Protein AF-0000000086877031 (afdb_homodimer)

Secondary structure (DSSP, 8-state):
-------------------------TTS-EEEEEEEHHHHHHHHHHHHHHHHT---GGGHHHHT-HHHHHHHHHHHHHSTTHHHHHHHHTS--HHHHHHHHHHHHHHHHH-SSPPP--HHHHHHHHHHHHTTSPP-/-------------------------TTS-EEEEEEEHHHHHHHHHHHHHHHHT---GGGHHHHT-HHHHHHHHHHHHHSTTHHHHHHHHTS--HHHHHHHHHHHHHHHHH-SSPPP--HHHHHHHHHHHHTTSPP-

pLDDT: mean 82.63, std 26.54, range [24.45, 98.81]

Radius of gyration: 30.08 Å; Cα contacts (8 Å, |Δi|>4): 286; chains: 2; bounding box: 63×54×154 Å

Organism: NCBI:txid248903

Solvent-accessible surface area (backbone atoms only — not comparable to full-atom values): 15876 Å² total; per-residue (Å²): 137,86,79,76,75,73,76,78,77,77,76,73,73,75,75,73,74,70,77,72,72,76,69,83,63,70,63,73,43,63,42,70,40,76,35,34,48,63,34,45,51,42,49,52,52,50,55,48,35,40,38,67,64,50,76,56,55,76,36,48,69,52,24,39,25,67,46,44,52,49,48,50,50,50,46,41,67,64,37,94,55,26,69,59,52,50,58,62,31,67,38,66,48,70,67,53,50,51,52,44,53,52,40,51,52,50,42,55,67,65,40,88,72,73,68,91,67,52,71,66,55,51,49,51,50,49,46,40,31,41,56,76,30,49,76,129,132,86,72,76,73,72,78,66,77,71,76,74,74,75,74,70,75,68,74,72,73,76,72,83,62,72,64,73,43,64,44,72,42,76,34,32,49,63,34,44,50,42,48,52,50,50,54,46,35,40,38,67,63,50,77,57,55,77,36,48,69,52,23,40,26,66,46,43,50,50,48,50,51,51,46,41,67,65,36,95,56,27,68,58,53,50,58,62,31,66,41,66,46,68,66,51,48,53,52,44,53,52,40,49,52,50,43,54,68,67,40,88,71,72,68,92,68,53,71,68,54,51,49,51,50,50,46,42,32,40,56,75,29,49,77,131

Sequence (272 aa):
MNKYDDPSSREHEAYENTDQSNAESGEHAVKPVYLTQGEINALQKAIMFLKFECEETDSLLYAGSPLLNSVLKKVRDADAFAEYAKDFHSRPNEHAEAFMRAKLERSYAEELAPRERTEELKAEILSSCMYPFPVKMNKYDDPSSREHEAYENTDQSNAESGEHAVKPVYLTQGEINALQKAIMFLKFECEETDSLLYAGSPLLNSVLKKVRDADAFAEYAKDFHSRPNEHAEAFMRAKLERSYAEELAPRERTEELKAEILSSCMYPFPVK

Foldseek 3Di:
DDPPPVPPPPPPPPPPPPPPPPPVDDVPDDDDDDDDLVRLVVLLVVLVCLQQPDLDLVSLCSLLDPVNLVVNLVSLVVHPPSVVVLVVQAEADPNSLVRNVVSVVVVQVPDPDRDDDDPVRVVSSSQSNSPPHGDD/DPCPVPCPVPPPPCPPPPPPPPPVDDVPDDDDDDDDLVRLVVLLVVLVCLQQPDLDLVSLCSLLDPVNLVVNLVSLVVHPPSVVVLVVQAAADPNSLVRNVVSVVVVQVPDPDRDDDDPVRVVSSSQSNSPPHGDD

Nearest PDB structures (foldseek):
  8jwd-assembly1_A  TM=2.910E-01  e=3.507E+00  Escherichia coli O157:H7
  8amz-assembly1_N  TM=2.468E-01  e=3.507E+00  Spinacia oleracea
  5vhy-assembly1_F  TM=1.912E-01  e=8.734E+00  Rattus norvegicus
  8jwd-assembly1_A  TM=2.912E-01  e=3.264E+00  Escherichia coli O157:H7
  8amz-assembly1_N  TM=2.468E-01  e=2.935E+00  Spinacia oleracea

Structure (mmCIF, N/CA/C/O backbone):
data_AF-0000000086877031-model_v1
#
loop_
_entity.id
_entity.type
_entity.pdbx_description
1 polymer 'Uncharacterized protein'
#
loop_
_atom_site.group_PDB
_atom_site.id
_atom_site.type_symbol
_atom_site.label_atom_id
_atom_site.label_alt_id
_atom_site.label_comp_id
_atom_site.label_asym_id
_atom_site.label_entity_id
_atom_site.label_seq_id
_atom_site.pdbx_PDB_ins_code
_atom_site.Cartn_x
_atom_site.Cartn_y
_atom_site.Cartn_z
_atom_site.occupancy
_atom_site.B_iso_or_equiv
_atom_site.auth_seq_id
_atom_site.auth_comp_id
_atom_site.auth_asym_id
_atom_site.auth_atom_id
_atom_site.pdbx_PDB_model_num
ATOM 1 N N . MET A 1 1 ? 30.938 2.244 82.062 1 27.34 1 MET A N 1
ATOM 2 C CA . MET A 1 1 ? 29.984 1.926 81 1 27.34 1 MET A CA 1
ATOM 3 C C . MET A 1 1 ? 30.453 2.488 79.625 1 27.34 1 MET A C 1
ATOM 5 O O . MET A 1 1 ? 30.938 3.621 79.562 1 27.34 1 MET A O 1
ATOM 9 N N . ASN A 1 2 ? 30.812 1.559 78.688 1 25.25 2 ASN A N 1
ATOM 10 C CA . ASN A 1 2 ? 31.594 1.499 77.438 1 25.25 2 ASN A CA 1
ATOM 11 C C . ASN A 1 2 ? 30.984 2.383 76.312 1 25.25 2 ASN A C 1
ATOM 13 O O . ASN A 1 2 ? 29.828 2.188 75.938 1 25.25 2 ASN A O 1
ATOM 17 N N . LYS A 1 3 ? 31.484 3.623 76.25 1 24.78 3 LYS A N 1
ATOM 18 C CA . LYS A 1 3 ? 31.266 4.754 75.375 1 24.78 3 LYS A CA 1
ATOM 19 C C . LYS A 1 3 ? 31.578 4.371 73.875 1 24.78 3 LYS A C 1
ATOM 21 O O . LYS A 1 3 ? 32.719 4.43 73.5 1 24.78 3 LYS A O 1
ATOM 26 N N . TYR A 1 4 ? 31.078 3.131 73.438 1 29.36 4 TYR A N 1
ATOM 27 C CA . TYR A 1 4 ? 31.406 2.662 72.125 1 29.36 4 TYR A CA 1
ATOM 28 C C . TYR A 1 4 ? 31 3.689 71.062 1 29.36 4 TYR A C 1
ATOM 30 O O . TYR A 1 4 ? 29.828 4.09 71 1 29.36 4 TYR A O 1
ATOM 38 N N . ASP A 1 5 ? 31.891 4.641 70.812 1 26.91 5 ASP A N 1
ATOM 39 C CA . ASP A 1 5 ? 31.938 5.719 69.812 1 26.91 5 ASP A CA 1
ATOM 40 C C . ASP A 1 5 ? 31.688 5.191 68.375 1 26.91 5 ASP A C 1
ATOM 42 O O . ASP A 1 5 ? 32.562 4.547 67.812 1 26.91 5 ASP A O 1
ATOM 46 N N . ASP A 1 6 ? 30.594 4.465 68.125 1 29.83 6 ASP A N 1
ATOM 47 C CA . ASP A 1 6 ? 30.391 3.814 66.812 1 29.83 6 ASP A CA 1
ATOM 48 C C . ASP A 1 6 ? 30.344 4.84 65.688 1 29.83 6 ASP A C 1
ATOM 50 O O . ASP A 1 6 ? 29.406 5.648 65.625 1 29.83 6 ASP A O 1
ATOM 54 N N . PRO A 1 7 ? 31.5 5.605 65.5 1 30.58 7 PRO A N 1
ATOM 55 C CA . PRO A 1 7 ? 31.422 6.617 64.438 1 30.58 7 PRO A CA 1
ATOM 56 C C . PRO A 1 7 ? 30.922 6.051 63.125 1 30.58 7 PRO A C 1
ATOM 58 O O . PRO A 1 7 ? 31.266 4.922 62.75 1 30.58 7 PRO A O 1
ATOM 61 N N . SER A 1 8 ? 29.609 6.277 62.781 1 28.48 8 SER A N 1
ATOM 62 C CA . SER A 1 8 ? 28.797 6.062 61.594 1 28.48 8 SER A CA 1
ATOM 63 C C . SER A 1 8 ? 29.469 6.641 60.375 1 28.48 8 SER A C 1
ATOM 65 O O . SER A 1 8 ? 29.547 7.859 60.188 1 28.48 8 SER A O 1
ATOM 67 N N . SER A 1 9 ? 30.625 5.996 59.906 1 28.56 9 SER A N 1
ATOM 68 C CA . SER A 1 9 ? 31.312 6.293 58.656 1 28.56 9 SER A CA 1
ATOM 69 C C . SER A 1 9 ? 30.328 6.469 57.5 1 28.56 9 SER A C 1
ATOM 71 O O . SER A 1 9 ? 29.641 5.523 57.125 1 28.56 9 SER A O 1
ATOM 73 N N . ARG A 1 10 ? 29.812 7.711 57.312 1 25.81 10 ARG A N 1
ATOM 74 C CA . ARG A 1 10 ? 29.016 8.273 56.219 1 25.81 10 ARG A CA 1
ATOM 75 C C . ARG A 1 10 ? 29.672 8.023 54.875 1 25.81 10 ARG A C 1
ATOM 77 O O . ARG A 1 10 ? 30.641 8.695 54.5 1 25.81 10 ARG A O 1
ATOM 84 N N . GLU A 1 11 ? 30.094 6.754 54.594 1 27.02 11 GLU A N 1
ATOM 85 C CA . GLU A 1 11 ? 30.609 6.547 53.219 1 27.02 11 GLU A CA 1
ATOM 86 C C . GLU A 1 11 ? 29.656 7.125 52.188 1 27.02 11 GLU A C 1
ATOM 88 O O . GLU A 1 11 ? 28.5 6.707 52.094 1 27.02 11 GLU A O 1
ATOM 93 N N . HIS A 1 12 ? 29.625 8.477 51.969 1 25.2 12 HIS A N 1
ATOM 94 C CA . HIS A 1 12 ? 29 9.164 50.844 1 25.2 12 HIS A CA 1
ATOM 95 C C . HIS A 1 12 ? 29.391 8.516 49.531 1 25.2 12 HIS A C 1
ATOM 97 O O . HIS A 1 12 ? 30.547 8.586 49.125 1 25.2 12 HIS A O 1
ATOM 103 N N . GLU A 1 13 ? 28.906 7.305 49.312 1 25.33 13 GLU A N 1
ATOM 104 C CA . GLU A 1 13 ? 29.094 6.758 47.969 1 25.33 13 GLU A CA 1
ATOM 105 C C . GLU A 1 13 ? 28.75 7.789 46.906 1 25.33 13 GLU A C 1
ATOM 107 O O . GLU A 1 13 ? 27.672 8.383 46.938 1 25.33 13 GLU A O 1
ATOM 112 N N . ALA A 1 14 ? 29.734 8.547 46.438 1 25.22 14 ALA A N 1
ATOM 113 C CA . ALA A 1 14 ? 29.719 9.391 45.25 1 25.22 14 ALA A CA 1
ATOM 114 C C . ALA A 1 14 ? 29 8.703 44.094 1 25.22 14 ALA A C 1
ATOM 116 O O . ALA A 1 14 ? 29.406 7.617 43.656 1 25.22 14 ALA A O 1
ATOM 117 N N . TYR A 1 15 ? 27.656 8.766 44.094 1 24.75 15 TYR A N 1
ATOM 118 C CA . TYR A 1 15 ? 26.891 8.43 42.875 1 24.75 15 TYR A CA 1
ATOM 119 C C . TYR A 1 15 ? 27.5 9.086 41.656 1 24.75 15 TYR A C 1
ATOM 121 O O . TYR A 1 15 ? 27.547 10.312 41.531 1 24.75 15 TYR A O 1
ATOM 129 N N . GLU A 1 16 ? 28.703 8.633 41.219 1 26.69 16 GLU A N 1
ATOM 130 C CA . GLU A 1 16 ? 29.172 9 39.906 1 26.69 16 GLU A CA 1
ATOM 131 C C . GLU A 1 16 ? 28.016 9.148 38.906 1 26.69 16 GLU A C 1
ATOM 133 O O . GLU A 1 16 ? 27.188 8.234 38.781 1 26.69 16 GLU A O 1
ATOM 138 N N . ASN A 1 17 ? 27.531 10.336 38.781 1 26.42 17 ASN A N 1
ATOM 139 C CA . ASN A 1 17 ? 26.734 10.844 37.656 1 26.42 17 ASN A CA 1
ATOM 140 C C . ASN A 1 17 ? 27.219 10.266 36.344 1 26.42 17 ASN A C 1
ATOM 142 O O . ASN A 1 17 ? 28.25 10.688 35.812 1 26.42 17 ASN A O 1
ATOM 146 N N . THR A 1 18 ? 27.312 8.922 36.281 1 29.25 18 THR A N 1
ATOM 147 C CA . THR A 1 18 ? 27.531 8.445 34.938 1 29.25 18 THR A CA 1
ATOM 148 C C . THR A 1 18 ? 26.766 9.289 33.938 1 29.25 18 THR A C 1
ATOM 150 O O . THR A 1 18 ? 25.547 9.492 34.094 1 29.25 18 THR A O 1
ATOM 153 N N . ASP A 1 19 ? 27.312 10.297 33.281 1 29.88 19 ASP A N 1
ATOM 154 C CA . ASP A 1 19 ? 26.969 11.008 32.062 1 29.88 19 ASP A CA 1
ATOM 155 C C . ASP A 1 19 ? 26.094 10.141 31.141 1 29.88 19 ASP A C 1
ATOM 157 O O . ASP A 1 19 ? 26.531 9.086 30.672 1 29.88 19 ASP A O 1
ATOM 161 N N . GLN A 1 20 ? 24.812 9.953 31.484 1 29.33 20 GLN A N 1
ATOM 162 C CA . GLN A 1 20 ? 23.797 9.531 30.531 1 29.33 20 GLN A CA 1
ATOM 163 C C . GLN A 1 20 ? 24.062 10.141 29.156 1 29.33 20 GLN A C 1
ATOM 165 O O . GLN A 1 20 ? 23.812 11.336 28.938 1 29.33 20 GLN A O 1
ATOM 170 N N . SER A 1 21 ? 25.281 10.148 28.625 1 33.34 21 SER A N 1
ATOM 171 C CA . SER A 1 21 ? 25.312 10.352 27.188 1 33.34 21 SER A CA 1
ATOM 172 C C . SER A 1 21 ? 24 9.93 26.547 1 33.34 21 SER A C 1
ATOM 174 O O . SER A 1 21 ? 23.562 8.781 26.688 1 33.34 21 SER A O 1
ATOM 176 N N . ASN A 1 22 ? 22.938 10.758 26.516 1 32.31 22 ASN A N 1
ATOM 177 C CA . ASN A 1 22 ? 21.688 10.758 25.766 1 32.31 22 ASN A CA 1
ATOM 178 C C . ASN A 1 22 ? 21.812 9.969 24.469 1 32.31 22 ASN A C 1
ATOM 180 O O . ASN A 1 22 ? 22.422 10.445 23.5 1 32.31 22 ASN A O 1
ATOM 184 N N . ALA A 1 23 ? 22.188 8.797 24.406 1 32.31 23 ALA A N 1
ATOM 185 C CA . ALA A 1 23 ? 21.812 7.957 23.266 1 32.31 23 ALA A CA 1
ATOM 186 C C . ALA A 1 23 ? 20.438 8.344 22.734 1 32.31 23 ALA A C 1
ATOM 188 O O . ALA A 1 23 ? 19.406 8.008 23.344 1 32.31 23 ALA A O 1
ATOM 189 N N . GLU A 1 24 ? 19.875 9.492 22.531 1 39.91 24 GLU A N 1
ATOM 190 C CA . GLU A 1 24 ? 18.812 9.859 21.609 1 39.91 24 GLU A CA 1
ATOM 191 C C . GLU A 1 24 ? 18.484 8.703 20.672 1 39.91 24 GLU A C 1
ATOM 193 O O . GLU A 1 24 ? 19.234 8.422 19.734 1 39.91 24 GLU A O 1
ATOM 198 N N . SER A 1 25 ? 18.109 7.598 20.875 1 41.91 25 SER A N 1
ATOM 199 C CA . SER A 1 25 ? 17.781 6.219 20.531 1 41.91 25 SER A CA 1
ATOM 200 C C . SER A 1 25 ? 17.047 6.137 19.203 1 41.91 25 SER A C 1
ATOM 202 O O . SER A 1 25 ? 16.391 7.098 18.781 1 41.91 25 SER A O 1
ATOM 204 N N . GLY A 1 26 ? 17.234 4.953 18.234 1 48.72 26 GLY A N 1
ATOM 205 C CA . GLY A 1 26 ? 17.109 4.422 16.891 1 48.72 26 GLY A CA 1
ATOM 206 C C . GLY A 1 26 ? 15.719 4.562 16.297 1 48.72 26 GLY A C 1
ATOM 207 O O . GLY A 1 26 ? 15.516 4.328 15.109 1 48.72 26 GLY A O 1
ATOM 208 N N . GLU A 1 27 ? 14.773 4.445 17.078 1 55.06 27 GLU A N 1
ATOM 209 C CA . GLU A 1 27 ? 13.438 4.434 16.5 1 55.06 27 GLU A CA 1
ATOM 210 C C . GLU A 1 27 ? 13.156 5.723 15.727 1 55.06 27 GLU A C 1
ATOM 212 O O . GLU A 1 27 ? 12.438 5.715 14.734 1 55.06 27 GLU A O 1
ATOM 217 N N . HIS A 1 28 ? 13.695 6.844 16.062 1 65.56 28 HIS A N 1
ATOM 218 C CA . HIS A 1 28 ? 13.445 8.109 15.398 1 65.56 28 HIS A CA 1
ATOM 219 C C . HIS A 1 28 ? 14.5 8.391 14.336 1 65.56 28 HIS A C 1
ATOM 221 O O . HIS A 1 28 ? 14.422 9.398 13.633 1 65.56 28 HIS A O 1
ATOM 227 N N . ALA A 1 29 ? 15.406 7.449 14.328 1 81.44 29 ALA A N 1
ATOM 228 C CA . ALA A 1 29 ? 16.422 7.598 13.281 1 81.44 29 ALA A CA 1
ATOM 229 C C . ALA A 1 29 ? 15.805 7.383 11.898 1 81.44 29 ALA A C 1
ATOM 231 O O . ALA A 1 29 ? 14.922 6.543 11.727 1 81.44 29 ALA A O 1
ATOM 232 N N . VAL A 1 30 ? 16.062 8.289 11.016 1 92.06 30 VAL A N 1
ATOM 233 C CA . VAL A 1 30 ? 15.578 8.188 9.648 1 92.06 30 VAL A CA 1
ATOM 234 C C . VAL A 1 30 ? 16.625 7.52 8.766 1 92.06 30 VAL A C 1
ATOM 236 O O . VAL A 1 30 ? 17.828 7.676 9 1 92.06 30 VAL A O 1
ATOM 239 N N . LYS A 1 31 ? 16.219 6.695 7.941 1 95.06 31 LYS A N 1
ATOM 240 C CA . LYS A 1 31 ? 17.062 6.02 6.949 1 95.06 31 LYS A CA 1
ATOM 241 C C . LYS A 1 31 ? 16.625 6.383 5.531 1 95.06 31 LYS A C 1
ATOM 243 O O . LYS A 1 31 ? 15.422 6.48 5.25 1 95.06 31 LYS A O 1
ATOM 248 N N . PRO A 1 32 ? 17.578 6.539 4.699 1 96.62 32 PRO A N 1
ATOM 249 C CA . PRO A 1 32 ? 17.219 6.785 3.303 1 96.62 32 PRO A CA 1
ATOM 250 C C . PRO A 1 32 ? 16.828 5.504 2.561 1 96.62 32 PRO A C 1
ATOM 252 O O . PRO A 1 32 ? 17.5 4.477 2.717 1 96.62 32 PRO A O 1
ATOM 255 N N . VAL A 1 33 ? 15.773 5.555 1.839 1 98 33 VAL A N 1
ATOM 256 C CA . VAL A 1 33 ? 15.406 4.559 0.84 1 98 33 VAL A CA 1
ATOM 257 C C . VAL A 1 33 ? 15.484 5.172 -0.556 1 98 33 VAL A C 1
ATOM 259 O O . VAL A 1 33 ? 14.797 6.148 -0.853 1 98 33 VAL A O 1
ATOM 262 N N . TYR A 1 34 ? 16.344 4.566 -1.435 1 97.88 34 TYR A N 1
ATOM 263 C CA . TYR A 1 34 ? 16.547 5.137 -2.76 1 97.88 34 TYR A CA 1
ATOM 264 C C . TYR A 1 34 ? 15.555 4.559 -3.764 1 97.88 34 TYR A C 1
ATOM 266 O O . TYR A 1 34 ? 15.562 3.355 -4.035 1 97.88 34 TYR A O 1
ATOM 274 N N . LEU A 1 35 ? 14.75 5.453 -4.352 1 98.31 35 LEU A N 1
ATOM 275 C CA . LEU A 1 35 ? 13.664 5.02 -5.227 1 98.31 35 LEU A CA 1
ATOM 276 C C . LEU A 1 35 ? 13.805 5.641 -6.613 1 98.31 35 LEU A C 1
ATOM 278 O O . LEU A 1 35 ? 14.18 6.809 -6.738 1 98.31 35 LEU A O 1
ATOM 282 N N . THR A 1 36 ? 13.477 4.844 -7.609 1 98 36 THR A N 1
ATOM 283 C CA . THR A 1 36 ? 13.336 5.387 -8.961 1 98 36 THR A CA 1
ATOM 284 C C . THR A 1 36 ? 12 6.109 -9.109 1 98 36 THR A C 1
ATOM 286 O O . THR A 1 36 ? 11.117 5.977 -8.258 1 98 36 THR A O 1
ATOM 289 N N . GLN A 1 37 ? 11.891 6.871 -10.164 1 97.69 37 GLN A N 1
ATOM 290 C CA . GLN A 1 37 ? 10.625 7.539 -10.43 1 97.69 37 GLN A CA 1
ATOM 291 C C . GLN A 1 37 ? 9.492 6.527 -10.602 1 97.69 37 GLN A C 1
ATOM 293 O O . GLN A 1 37 ? 8.367 6.762 -10.164 1 97.69 37 GLN A O 1
ATOM 298 N N . GLY A 1 38 ? 9.781 5.418 -11.242 1 98.06 38 GLY A N 1
ATOM 299 C CA . GLY A 1 38 ? 8.789 4.367 -11.383 1 98.06 38 GLY A CA 1
ATOM 300 C C . GLY A 1 38 ? 8.312 3.809 -10.055 1 98.06 38 GLY A C 1
ATOM 301 O O . GLY A 1 38 ? 7.117 3.576 -9.859 1 98.06 38 GLY A O 1
ATOM 302 N N . GLU A 1 39 ? 9.219 3.584 -9.188 1 98.69 39 GLU A N 1
ATOM 303 C CA . GLU A 1 39 ? 8.891 3.082 -7.859 1 98.69 39 GLU A CA 1
ATOM 304 C C . GLU A 1 39 ? 8.07 4.102 -7.07 1 98.69 39 GLU A C 1
ATOM 306 O O . GLU A 1 39 ? 7.133 3.738 -6.363 1 98.69 39 GLU A O 1
ATOM 311 N N . ILE A 1 40 ? 8.414 5.32 -7.188 1 98.38 40 ILE A N 1
ATOM 312 C CA . ILE A 1 40 ? 7.676 6.406 -6.551 1 98.38 40 ILE A CA 1
ATOM 313 C C . ILE A 1 40 ? 6.234 6.414 -7.055 1 98.38 40 ILE A C 1
ATOM 315 O O . ILE A 1 40 ? 5.293 6.461 -6.258 1 98.38 40 ILE A O 1
ATOM 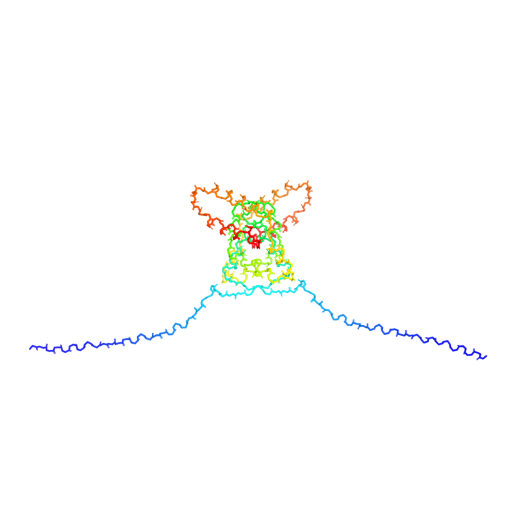319 N N . ASN A 1 41 ? 6.098 6.285 -8.289 1 97.88 41 ASN A N 1
ATOM 320 C CA . ASN A 1 41 ? 4.762 6.258 -8.883 1 97.88 41 ASN A CA 1
ATOM 321 C C . ASN A 1 41 ? 3.967 5.043 -8.406 1 97.88 41 ASN A C 1
ATOM 323 O O . ASN A 1 41 ? 2.789 5.164 -8.062 1 97.88 41 ASN A O 1
ATOM 327 N N . ALA A 1 42 ? 4.586 3.928 -8.422 1 98.44 42 ALA A N 1
ATOM 328 C CA . ALA A 1 42 ? 3.924 2.691 -8.008 1 98.44 42 ALA A CA 1
ATOM 329 C C . ALA A 1 42 ? 3.467 2.773 -6.555 1 98.44 42 ALA A C 1
ATOM 331 O O . ALA A 1 42 ? 2.355 2.354 -6.223 1 98.44 42 ALA A O 1
ATOM 332 N N . LEU A 1 43 ? 4.324 3.305 -5.77 1 98.56 43 LEU A N 1
ATOM 333 C CA . LEU A 1 43 ? 4.016 3.428 -4.348 1 98.56 43 LEU A CA 1
ATOM 334 C C . LEU A 1 43 ? 2.846 4.383 -4.125 1 98.56 43 LEU A C 1
ATOM 336 O O . LEU A 1 43 ? 1.93 4.082 -3.357 1 98.56 43 LEU A O 1
ATOM 340 N N . GLN A 1 44 ? 2.867 5.484 -4.812 1 98.25 44 GLN A N 1
ATOM 341 C CA . GLN A 1 44 ? 1.76 6.426 -4.703 1 98.25 44 GLN A CA 1
ATOM 342 C C . GLN A 1 44 ? 0.445 5.781 -5.133 1 98.25 44 GLN A C 1
ATOM 344 O O . GLN A 1 44 ? -0.569 5.906 -4.445 1 98.25 44 GLN A O 1
ATOM 349 N N . LYS A 1 45 ? 0.5 5.098 -6.164 1 98.25 45 LYS A N 1
ATOM 350 C CA . LYS A 1 45 ? -0.71 4.461 -6.676 1 98.25 45 LYS A CA 1
ATOM 351 C C . LYS A 1 45 ? -1.225 3.398 -5.707 1 98.25 45 LYS A C 1
ATOM 353 O O . LYS A 1 45 ? -2.434 3.268 -5.508 1 98.25 45 LYS A O 1
ATOM 358 N N . ALA A 1 46 ? -0.345 2.672 -5.133 1 98.75 46 ALA A N 1
ATOM 359 C CA . ALA A 1 46 ? -0.74 1.64 -4.18 1 98.75 46 ALA A CA 1
ATOM 360 C C . ALA A 1 46 ? -1.432 2.252 -2.965 1 98.75 46 ALA A C 1
ATOM 362 O O . ALA A 1 46 ? -2.475 1.761 -2.523 1 98.75 46 ALA A O 1
ATOM 363 N N . ILE A 1 47 ? -0.83 3.305 -2.445 1 98.69 47 ILE A N 1
ATOM 364 C CA . ILE A 1 47 ? -1.412 3.957 -1.277 1 98.69 47 ILE A CA 1
ATOM 365 C C . ILE A 1 47 ? -2.756 4.578 -1.649 1 98.69 47 ILE A C 1
ATOM 367 O O . ILE A 1 47 ? -3.727 4.477 -0.894 1 98.69 47 ILE A O 1
ATOM 371 N N . MET A 1 48 ? -2.879 5.176 -2.824 1 97.94 48 MET A N 1
ATOM 372 C CA . MET A 1 48 ? -4.133 5.77 -3.277 1 97.94 48 MET A CA 1
ATOM 373 C C . MET A 1 48 ? -5.211 4.703 -3.447 1 97.94 48 MET A C 1
ATOM 375 O O . MET A 1 48 ? -6.383 4.941 -3.152 1 97.94 48 MET A O 1
ATOM 379 N N . PHE A 1 49 ? -4.84 3.555 -3.932 1 98.75 49 PHE A N 1
ATOM 380 C CA . PHE A 1 49 ? -5.785 2.451 -4.055 1 98.75 49 PHE A CA 1
ATOM 381 C C . PHE A 1 49 ? -6.344 2.066 -2.691 1 98.75 49 PHE A C 1
ATOM 383 O O . PHE A 1 49 ? -7.559 1.912 -2.535 1 98.75 49 PHE A O 1
ATOM 390 N N . LEU A 1 50 ? -5.508 1.924 -1.696 1 98.62 50 LEU A N 1
ATOM 391 C CA . LEU A 1 50 ? -5.934 1.562 -0.349 1 98.62 50 LEU A CA 1
ATOM 392 C C . LEU A 1 50 ? -6.922 2.582 0.2 1 98.62 50 LEU A C 1
ATOM 394 O O . LEU A 1 50 ? -7.84 2.227 0.946 1 98.62 50 LEU A O 1
ATOM 398 N N . LYS A 1 51 ? -6.715 3.777 -0.19 1 98.56 51 LYS A N 1
ATOM 399 C CA . LYS A 1 51 ? -7.523 4.863 0.359 1 98.56 51 LYS A CA 1
ATOM 400 C C . LYS A 1 51 ? -8.836 5.012 -0.404 1 98.56 51 LYS A C 1
ATOM 402 O O . LYS A 1 51 ? -9.914 4.996 0.196 1 98.56 51 LYS A O 1
ATOM 407 N N . PHE A 1 52 ? -8.789 4.949 -1.741 1 98.5 52 PHE A N 1
ATOM 408 C CA . PHE A 1 52 ? -9.922 5.52 -2.463 1 98.5 52 PHE A CA 1
ATOM 409 C C . PHE A 1 52 ? -10.484 4.523 -3.465 1 98.5 52 PHE A C 1
ATOM 411 O O . PHE A 1 52 ? -11.391 4.855 -4.242 1 98.5 52 PHE A O 1
ATOM 418 N N . GLU A 1 53 ? -10.023 3.336 -3.488 1 98 53 GLU A N 1
ATOM 419 C CA . GLU A 1 53 ? -10.547 2.346 -4.422 1 98 53 GLU A CA 1
ATOM 420 C C . GLU A 1 53 ? -10.859 1.03 -3.711 1 98 53 GLU A C 1
ATOM 422 O O . GLU A 1 53 ? -11.828 0.35 -4.051 1 98 53 GLU A O 1
ATOM 427 N N . CYS A 1 54 ? -10.094 0.639 -2.777 1 98.25 54 CYS A N 1
ATOM 428 C CA . CYS A 1 54 ? -10.344 -0.587 -2.027 1 98.25 54 CYS A CA 1
ATOM 429 C C . CYS A 1 54 ? -11.617 -0.473 -1.2 1 98.25 54 CYS A C 1
ATOM 431 O O . CYS A 1 54 ? -11.711 0.367 -0.303 1 98.25 54 CYS A O 1
ATOM 433 N N . GLU A 1 55 ? -12.531 -1.351 -1.403 1 97.56 55 GLU A N 1
ATOM 434 C CA . GLU A 1 55 ? -13.836 -1.288 -0.759 1 97.56 55 GLU A CA 1
ATOM 435 C C . GLU A 1 55 ? -13.805 -1.941 0.62 1 97.56 55 GLU A C 1
ATOM 437 O O . GLU A 1 55 ? -14.656 -1.659 1.466 1 97.56 55 GLU A O 1
ATOM 442 N N . GLU A 1 56 ? -12.883 -2.758 0.791 1 97.69 56 GLU A N 1
ATOM 443 C CA . GLU A 1 56 ? -12.805 -3.447 2.076 1 97.69 56 GLU A CA 1
ATOM 444 C C . GLU A 1 56 ? -12.555 -2.463 3.215 1 97.69 56 GLU A C 1
ATOM 446 O O . GLU A 1 56 ? -11.625 -1.656 3.156 1 97.69 56 GLU A O 1
ATOM 451 N N . THR A 1 57 ? -13.281 -2.646 4.258 1 97.62 57 THR A N 1
ATOM 452 C CA . THR A 1 57 ? -13.18 -1.69 5.355 1 97.62 57 THR A CA 1
ATOM 453 C C . THR A 1 57 ? -11.891 -1.905 6.141 1 97.62 57 THR A C 1
ATOM 455 O O . THR A 1 57 ? -11.383 -0.976 6.77 1 97.62 57 THR A O 1
ATOM 458 N N . ASP A 1 58 ? -11.297 -3.086 6.059 1 96.94 58 ASP A N 1
ATOM 459 C CA . ASP A 1 58 ? -10.039 -3.359 6.75 1 96.94 58 ASP A CA 1
ATOM 460 C C . ASP A 1 58 ? -8.922 -2.451 6.238 1 96.94 58 ASP A C 1
ATOM 462 O O . ASP A 1 58 ? -7.953 -2.188 6.953 1 96.94 58 ASP A O 1
ATOM 466 N N . SER A 1 59 ? -9.055 -1.956 5.051 1 98.44 59 SER A N 1
ATOM 467 C CA . SER A 1 59 ? -8.008 -1.1 4.488 1 98.44 59 SER A CA 1
ATOM 468 C C . SER A 1 59 ? -7.992 0.265 5.168 1 98.44 59 SER A C 1
ATOM 470 O O . SER A 1 59 ? -7.031 1.023 5.023 1 98.44 59 SER A O 1
ATOM 472 N N . LEU A 1 60 ? -9.047 0.603 5.93 1 98.38 60 LEU A N 1
ATOM 473 C CA . LEU A 1 60 ? -9.125 1.877 6.633 1 98.38 60 LEU A CA 1
ATOM 474 C C . LEU A 1 60 ? -7.98 2.016 7.633 1 98.38 60 LEU A C 1
ATOM 476 O O . LEU A 1 60 ? -7.527 3.127 7.91 1 98.38 60 LEU A O 1
ATOM 480 N N . LEU A 1 61 ? -7.504 0.852 8.109 1 97.62 61 LEU A N 1
ATOM 481 C CA . LEU A 1 61 ? -6.344 0.847 8.992 1 97.62 61 LEU A CA 1
ATOM 482 C C . LEU A 1 61 ? -5.148 1.521 8.32 1 97.62 61 LEU A C 1
ATOM 484 O O . LEU A 1 61 ? -4.352 2.184 8.992 1 97.62 61 LEU A O 1
ATOM 488 N N . TYR A 1 62 ? -5.055 1.458 7.062 1 98.56 62 TYR A N 1
ATOM 489 C CA . TYR A 1 62 ? -3.945 2.016 6.297 1 98.56 62 TYR A CA 1
ATOM 490 C C . TYR A 1 62 ? -4.309 3.381 5.723 1 98.56 62 TYR A C 1
ATOM 492 O O . TYR A 1 62 ? -3.492 4.305 5.734 1 98.56 62 TYR A O 1
ATOM 500 N N . ALA A 1 63 ? -5.535 3.494 5.305 1 98.5 63 ALA A N 1
ATOM 501 C CA . ALA A 1 63 ? -6 4.746 4.719 1 98.5 63 ALA A CA 1
ATOM 502 C C . ALA A 1 63 ? -5.875 5.898 5.711 1 98.5 63 ALA A C 1
ATOM 504 O O . ALA A 1 63 ? -5.547 7.023 5.328 1 98.5 63 ALA A O 1
ATOM 505 N N . GLY A 1 64 ? -6.141 5.625 6.961 1 98.38 64 GLY A N 1
ATOM 506 C CA . GLY A 1 64 ? -6.113 6.652 7.988 1 98.38 64 GLY A CA 1
ATOM 507 C C . GLY A 1 64 ? -4.812 6.68 8.773 1 98.38 64 GLY A C 1
ATOM 508 O O . GLY A 1 64 ? -4.703 7.383 9.781 1 98.38 64 GLY A O 1
ATOM 509 N N . SER A 1 65 ? -3.836 5.957 8.336 1 98.62 65 SER A N 1
ATOM 510 C CA . SER A 1 65 ? -2.588 5.832 9.086 1 98.62 65 SER A CA 1
ATOM 511 C C . SER A 1 65 ? -1.748 7.102 8.969 1 98.62 65 SER A C 1
ATOM 513 O O . SER A 1 65 ? -1.318 7.473 7.875 1 98.62 65 SER A O 1
ATOM 515 N N . PRO A 1 66 ? -1.468 7.695 10.109 1 98.38 66 PRO A N 1
ATOM 516 C CA . PRO A 1 66 ? -0.609 8.875 10.047 1 98.38 66 PRO A CA 1
ATOM 517 C C . PRO A 1 66 ? 0.779 8.57 9.484 1 98.38 66 PRO A C 1
ATOM 519 O O . PRO A 1 66 ? 1.371 9.406 8.797 1 98.38 66 PRO A O 1
ATOM 522 N N . LEU A 1 67 ? 1.271 7.453 9.766 1 98.62 67 LEU A N 1
ATOM 523 C CA . LEU A 1 67 ? 2.588 7.059 9.281 1 98.62 67 LEU A CA 1
ATOM 524 C C . LEU A 1 67 ? 2.572 6.867 7.766 1 98.62 67 LEU A C 1
ATOM 526 O O . LEU A 1 67 ? 3.496 7.297 7.07 1 98.62 67 LEU A O 1
ATOM 530 N N . LEU A 1 68 ? 1.524 6.277 7.223 1 98.81 68 LEU A N 1
ATOM 531 C CA . LEU A 1 68 ? 1.427 6.109 5.777 1 98.81 68 LEU A CA 1
ATOM 532 C C . LEU A 1 68 ? 1.18 7.449 5.09 1 98.81 68 LEU A C 1
ATOM 534 O O . LEU A 1 68 ? 1.657 7.676 3.979 1 98.81 68 LEU A O 1
ATOM 538 N N . ASN A 1 69 ? 0.396 8.32 5.77 1 98.62 69 ASN A N 1
ATOM 539 C CA . ASN A 1 69 ? 0.233 9.672 5.242 1 98.62 69 ASN A CA 1
ATOM 540 C C . ASN A 1 69 ? 1.569 10.406 5.156 1 98.62 69 ASN A C 1
ATOM 542 O O . ASN A 1 69 ? 1.832 11.117 4.184 1 98.62 69 ASN A O 1
ATOM 546 N N . SER A 1 70 ? 2.346 10.211 6.164 1 98.56 70 SER A N 1
ATOM 547 C CA . SER A 1 70 ? 3.688 10.781 6.156 1 98.56 70 SER A CA 1
ATOM 548 C C . SER A 1 70 ? 4.527 10.211 5.02 1 98.56 70 SER A C 1
ATOM 550 O O . SER A 1 70 ? 5.219 10.953 4.316 1 98.56 70 SER A O 1
ATOM 552 N N . VAL A 1 71 ? 4.484 8.922 4.836 1 98.62 71 VAL A N 1
ATOM 553 C CA . VAL A 1 71 ? 5.184 8.289 3.725 1 98.62 71 VAL A CA 1
ATOM 554 C C . VAL A 1 71 ? 4.699 8.875 2.402 1 98.62 71 VAL A C 1
ATOM 556 O O . VAL A 1 71 ? 5.504 9.227 1.539 1 98.62 71 VAL A O 1
ATOM 559 N N . LEU A 1 72 ? 3.42 8.953 2.258 1 98.56 72 LEU A N 1
ATOM 560 C CA . LEU A 1 72 ? 2.85 9.492 1.026 1 98.56 72 LEU A CA 1
ATOM 561 C C . LEU A 1 72 ? 3.355 10.906 0.767 1 98.56 72 LEU A C 1
ATOM 563 O O . LEU A 1 72 ? 3.705 11.25 -0.365 1 98.56 72 LEU A O 1
ATOM 567 N N . LYS A 1 73 ? 3.381 11.711 1.769 1 98 73 LYS A N 1
ATOM 568 C CA . LYS A 1 73 ? 3.891 13.07 1.628 1 98 73 LYS A CA 1
ATOM 569 C C . LYS A 1 73 ? 5.336 13.07 1.145 1 98 73 LYS A C 1
ATOM 571 O O . LYS A 1 73 ? 5.688 13.797 0.211 1 98 73 LYS A O 1
ATOM 576 N N . LYS A 1 74 ? 6.121 12.328 1.755 1 97.88 74 LYS A N 1
ATOM 577 C CA . LYS A 1 74 ? 7.543 12.281 1.432 1 97.88 74 LYS A CA 1
ATOM 578 C C . LYS A 1 74 ? 7.766 11.766 0.013 1 97.88 74 LYS A C 1
ATOM 580 O O . LYS A 1 74 ? 8.625 12.273 -0.712 1 97.88 74 LYS A O 1
ATOM 585 N N . VAL A 1 75 ? 7.012 10.773 -0.345 1 98 75 VAL A N 1
ATOM 586 C CA . VAL A 1 75 ? 7.121 10.195 -1.681 1 98 75 VAL A CA 1
ATOM 587 C C . VAL A 1 75 ? 6.652 11.211 -2.721 1 98 75 VAL A C 1
ATOM 589 O O . VAL A 1 75 ? 7.258 11.344 -3.787 1 98 75 VAL A O 1
ATOM 592 N N . ARG A 1 76 ? 5.633 11.859 -2.449 1 96.81 76 ARG A N 1
ATOM 593 C CA . ARG A 1 76 ? 5.145 12.914 -3.338 1 96.81 76 ARG A CA 1
ATOM 594 C C . ARG A 1 76 ? 6.184 14.016 -3.508 1 96.81 76 ARG A C 1
ATOM 596 O O . ARG A 1 76 ? 6.383 14.523 -4.613 1 96.81 76 ARG A O 1
ATOM 603 N N . ASP A 1 77 ? 6.789 14.375 -2.439 1 96.19 77 ASP A N 1
ATOM 604 C CA . ASP A 1 77 ? 7.801 15.422 -2.484 1 96.19 77 ASP A CA 1
ATOM 605 C C . ASP A 1 77 ? 9 15 -3.332 1 96.19 77 ASP A C 1
ATOM 607 O O . ASP A 1 77 ? 9.68 15.844 -3.922 1 96.19 77 ASP A O 1
ATOM 611 N N . ALA A 1 78 ? 9.266 13.703 -3.365 1 96.44 78 ALA A N 1
ATOM 612 C CA . ALA A 1 78 ? 10.398 13.172 -4.121 1 96.44 78 ALA A CA 1
ATOM 613 C C . ALA A 1 78 ? 10.039 12.977 -5.59 1 96.44 78 ALA A C 1
ATOM 615 O O . ALA A 1 78 ? 10.914 12.773 -6.43 1 96.44 78 ALA A O 1
ATOM 616 N N . ASP A 1 79 ? 8.789 13.031 -5.926 1 96.25 79 ASP A N 1
ATOM 617 C CA . ASP A 1 79 ? 8.273 12.82 -7.277 1 96.25 79 ASP A CA 1
ATOM 618 C C . ASP A 1 79 ? 8.773 13.906 -8.234 1 96.25 79 ASP A C 1
ATOM 620 O O . ASP A 1 79 ? 8.797 15.086 -7.875 1 96.25 79 ASP A O 1
ATOM 624 N N . ALA A 1 80 ? 9.164 13.5 -9.406 1 92.88 80 ALA A N 1
ATOM 625 C CA . ALA A 1 80 ? 9.641 14.438 -10.422 1 92.88 80 ALA A CA 1
ATOM 626 C C . ALA A 1 80 ? 8.555 15.445 -10.781 1 92.88 80 ALA A C 1
ATOM 628 O O . ALA A 1 80 ? 8.852 16.562 -11.219 1 92.88 80 ALA A O 1
ATOM 629 N N . PHE A 1 81 ? 7.324 15.07 -10.555 1 94 81 PHE A N 1
ATOM 630 C CA . PHE A 1 81 ? 6.191 15.93 -10.875 1 94 81 PHE A CA 1
ATOM 631 C C . PHE A 1 81 ? 5.473 16.375 -9.602 1 94 81 PHE A C 1
ATOM 633 O O . PHE A 1 81 ? 4.246 16.5 -9.586 1 94 81 PHE A O 1
ATOM 640 N N . ALA A 1 82 ? 6.215 16.562 -8.609 1 93.06 82 ALA A N 1
ATOM 641 C CA . ALA A 1 82 ? 5.684 16.859 -7.281 1 93.06 82 ALA A CA 1
ATOM 642 C C . ALA A 1 82 ? 4.754 18.062 -7.324 1 93.06 82 ALA A C 1
ATOM 644 O O . ALA A 1 82 ? 3.68 18.047 -6.719 1 93.06 82 ALA A O 1
ATOM 645 N N . GLU A 1 83 ? 5.137 19.094 -8.047 1 92.75 83 GLU A N 1
ATOM 646 C CA . GLU A 1 83 ? 4.344 20.312 -8.07 1 92.75 83 GLU A CA 1
ATOM 647 C C . GLU A 1 83 ? 2.971 20.078 -8.695 1 92.75 83 GLU A C 1
ATOM 649 O O . GLU A 1 83 ? 1.966 20.609 -8.227 1 92.75 83 GLU A O 1
ATOM 654 N N . TYR A 1 84 ? 2.949 19.266 -9.656 1 91.75 84 TYR A N 1
ATOM 655 C CA . TYR A 1 84 ? 1.682 18.922 -10.297 1 91.75 84 TYR A CA 1
ATOM 656 C C . TYR A 1 84 ? 0.793 18.125 -9.352 1 91.75 84 TYR A C 1
ATOM 658 O O . TYR A 1 84 ? -0.396 18.422 -9.211 1 91.75 84 TYR A O 1
ATOM 666 N N . ALA A 1 85 ? 1.412 17.156 -8.75 1 90.38 85 ALA A N 1
ATOM 667 C CA . ALA A 1 85 ? 0.665 16.328 -7.812 1 90.38 85 ALA A CA 1
ATOM 668 C C . ALA A 1 85 ? 0.119 17.172 -6.656 1 90.38 85 ALA A C 1
ATOM 670 O O . ALA A 1 85 ? -1.026 16.984 -6.238 1 90.38 85 ALA A O 1
ATOM 671 N N . LYS A 1 86 ? 0.867 18.094 -6.164 1 92.38 86 LYS A N 1
ATOM 672 C CA . LYS A 1 86 ? 0.455 18.953 -5.059 1 92.38 86 LYS A CA 1
ATOM 673 C C . LYS A 1 86 ? -0.715 19.844 -5.457 1 92.38 86 LYS A C 1
ATOM 675 O O . LYS A 1 86 ? -1.655 20.031 -4.684 1 92.38 86 LYS A O 1
ATOM 680 N N . ASP A 1 87 ? -0.644 20.328 -6.609 1 93.31 87 ASP A N 1
ATOM 681 C CA . ASP A 1 87 ? -1.74 21.156 -7.102 1 93.31 87 ASP A CA 1
ATOM 682 C C . ASP A 1 87 ? -3.029 20.344 -7.223 1 93.31 87 ASP A C 1
ATOM 684 O O . ASP A 1 87 ? -4.094 20.797 -6.785 1 93.31 87 ASP A O 1
ATOM 688 N N . PHE A 1 88 ? -2.875 19.172 -7.754 1 93.19 88 PHE A N 1
ATOM 689 C CA . PHE A 1 88 ? -4.023 18.297 -7.91 1 93.19 88 PHE A CA 1
ATOM 690 C C . PHE A 1 88 ? -4.641 17.953 -6.559 1 93.19 88 PHE A C 1
ATOM 692 O O . PHE A 1 88 ? -5.863 17.969 -6.406 1 93.19 88 PHE A O 1
ATOM 699 N N . HIS A 1 89 ? -3.791 17.734 -5.59 1 94.69 89 HIS A N 1
ATOM 700 C CA . HIS A 1 89 ? -4.254 17.266 -4.285 1 94.69 89 HIS A CA 1
ATOM 701 C C . HIS A 1 89 ? -4.629 18.438 -3.387 1 94.69 89 HIS A C 1
ATOM 703 O O . HIS A 1 89 ? -5.094 18.25 -2.264 1 94.69 89 HIS A O 1
ATOM 709 N N . SER A 1 90 ? -4.445 19.625 -3.859 1 93.56 90 SER A N 1
ATOM 710 C CA . SER A 1 90 ? -4.773 20.797 -3.051 1 93.56 90 SER A CA 1
ATOM 711 C C . SER A 1 90 ? -6.27 21.094 -3.09 1 93.56 90 SER A C 1
ATOM 713 O O . SER A 1 90 ? -6.773 21.875 -2.279 1 93.56 90 SER A O 1
ATOM 715 N N . ARG A 1 91 ? -6.957 20.422 -3.971 1 94.69 91 ARG A N 1
ATOM 716 C CA . ARG A 1 91 ? -8.391 20.641 -4.129 1 94.69 91 ARG A CA 1
ATOM 717 C C . ARG A 1 91 ? -9.188 19.438 -3.627 1 94.69 91 ARG A C 1
ATOM 719 O O . ARG A 1 91 ? -8.766 18.297 -3.791 1 94.69 91 ARG A O 1
ATOM 726 N N . PRO A 1 92 ? -10.344 19.859 -3.164 1 95.62 92 PRO A N 1
ATOM 727 C CA . PRO A 1 92 ? -11.211 18.75 -2.76 1 95.62 92 PRO A CA 1
ATOM 728 C C . PRO A 1 92 ? -11.602 17.844 -3.932 1 95.62 92 PRO A C 1
ATOM 730 O O . PRO A 1 92 ? -11.758 18.328 -5.059 1 95.62 92 PRO A O 1
ATOM 733 N N . ASN A 1 93 ? -11.695 16.609 -3.6 1 96.81 93 ASN A N 1
ATOM 734 C CA . ASN A 1 93 ? -12.188 15.617 -4.543 1 96.81 93 ASN A CA 1
ATOM 735 C C . ASN A 1 93 ? -13.508 15.008 -4.078 1 96.81 93 ASN A C 1
ATOM 737 O O . ASN A 1 93 ? -13.531 14.172 -3.176 1 96.81 93 ASN A O 1
ATOM 741 N N . GLU A 1 94 ? -14.547 15.367 -4.719 1 96.81 94 GLU A N 1
ATOM 742 C CA . GLU A 1 94 ? -15.891 15.008 -4.277 1 96.81 94 GLU A CA 1
ATOM 743 C C . GLU A 1 94 ? -16.109 13.5 -4.359 1 96.81 94 GLU A C 1
ATOM 745 O O . GLU A 1 94 ? -16.75 12.914 -3.479 1 96.81 94 GLU A O 1
ATOM 750 N N . HIS A 1 95 ? -15.656 12.898 -5.363 1 97.69 95 HIS A N 1
ATOM 751 C CA . HIS A 1 95 ? -15.82 11.461 -5.527 1 97.69 95 HIS A CA 1
ATOM 752 C C . HIS A 1 95 ? -15.078 10.688 -4.445 1 97.69 95 HIS A C 1
ATOM 754 O O . HIS A 1 95 ? -15.625 9.773 -3.832 1 97.69 95 HIS A O 1
ATOM 760 N N . ALA A 1 96 ? -13.859 11.078 -4.211 1 98 96 ALA A N 1
ATOM 761 C CA . ALA A 1 96 ? -13.055 10.438 -3.172 1 98 96 ALA A CA 1
ATOM 762 C C . ALA A 1 96 ? -13.711 10.602 -1.801 1 98 96 ALA A C 1
ATOM 764 O O . ALA A 1 96 ? -13.727 9.656 -1.002 1 98 96 ALA A O 1
ATOM 765 N N . GLU A 1 97 ? -14.227 11.797 -1.574 1 98.31 97 GLU A N 1
ATOM 766 C CA . GLU A 1 97 ? -14.836 12.047 -0.272 1 98.31 97 GLU A CA 1
ATOM 767 C C . GLU A 1 97 ? -16.109 11.219 -0.096 1 98.31 97 GLU A C 1
ATOM 769 O O . GLU A 1 97 ? -16.344 10.656 0.973 1 98.31 97 GLU A O 1
ATOM 774 N N . ALA A 1 98 ? -16.906 11.156 -1.104 1 98.31 98 ALA A N 1
ATOM 775 C CA . ALA A 1 98 ? -18.109 10.336 -1.029 1 98.31 98 ALA A CA 1
ATOM 776 C C . ALA A 1 98 ? -17.766 8.867 -0.786 1 98.31 98 ALA A C 1
ATOM 778 O O . ALA A 1 98 ? -18.406 8.203 0.04 1 98.31 98 ALA A O 1
ATOM 779 N N . PHE A 1 99 ? -16.844 8.406 -1.472 1 98.69 99 PHE A N 1
ATOM 780 C CA . PHE A 1 99 ? -16.375 7.031 -1.321 1 98.69 99 PHE A CA 1
ATOM 781 C C . PHE A 1 99 ? -15.922 6.766 0.112 1 98.69 99 PHE A C 1
ATOM 783 O O . PHE A 1 99 ? -16.328 5.773 0.72 1 98.69 99 PHE A O 1
ATOM 790 N N . MET A 1 100 ? -15.078 7.652 0.625 1 98.75 100 MET A N 1
ATOM 791 C CA . MET A 1 100 ? -14.492 7.465 1.951 1 98.75 100 MET A CA 1
ATOM 792 C C . MET A 1 100 ? -15.57 7.547 3.031 1 98.75 100 MET A C 1
ATOM 794 O O . MET A 1 100 ? -15.57 6.75 3.973 1 98.75 100 MET A O 1
ATOM 798 N N . ARG A 1 101 ? -16.5 8.453 2.906 1 98.31 101 ARG A N 1
ATOM 799 C CA . ARG A 1 101 ? -17.578 8.57 3.887 1 98.31 101 ARG A CA 1
ATOM 800 C C . ARG A 1 101 ? -18.422 7.312 3.916 1 98.31 101 ARG A C 1
ATOM 802 O O . ARG A 1 101 ? -18.781 6.82 4.988 1 98.31 101 ARG A O 1
ATOM 809 N N . ALA A 1 102 ? -18.719 6.836 2.742 1 98.5 102 ALA A N 1
ATOM 810 C CA . ALA A 1 102 ? -19.5 5.602 2.672 1 98.5 102 ALA A CA 1
ATOM 811 C C . ALA A 1 102 ? -18.75 4.441 3.314 1 98.5 102 ALA A C 1
ATOM 813 O O . ALA A 1 102 ? -19.344 3.641 4.043 1 98.5 102 ALA A O 1
ATOM 814 N N . LYS A 1 103 ? -17.562 4.336 3.035 1 98.44 103 LYS A N 1
ATOM 815 C CA . LYS A 1 103 ? -16.734 3.262 3.582 1 98.44 103 LYS A CA 1
ATOM 816 C C . LYS A 1 103 ? -16.656 3.354 5.102 1 98.44 103 LYS A C 1
ATOM 818 O O . LYS A 1 103 ? -16.75 2.34 5.797 1 98.44 103 LYS A O 1
ATOM 823 N N . LEU A 1 104 ? -16.406 4.512 5.625 1 97.81 104 LEU A N 1
ATOM 824 C CA . LEU A 1 104 ? -16.344 4.723 7.07 1 97.81 104 LEU A CA 1
ATOM 825 C C . LEU A 1 104 ? -17.672 4.359 7.727 1 97.81 104 LEU A C 1
ATOM 827 O O . LEU A 1 104 ? -17.703 3.721 8.781 1 97.81 104 LEU A O 1
ATOM 831 N N . GLU A 1 105 ? -18.75 4.762 7.078 1 96.31 105 GLU A N 1
ATOM 832 C CA . GLU A 1 105 ? -20.062 4.426 7.617 1 96.31 105 GLU A CA 1
ATOM 833 C C . GLU A 1 105 ? -20.25 2.914 7.695 1 96.31 105 GLU A C 1
ATOM 835 O O . GLU A 1 105 ? -20.766 2.398 8.688 1 96.31 105 GLU A O 1
ATOM 840 N N . ARG A 1 106 ? -19.844 2.225 6.652 1 97.25 106 ARG A N 1
ATOM 841 C CA . ARG A 1 106 ? -19.922 0.768 6.672 1 97.25 106 ARG A CA 1
ATOM 842 C C . ARG A 1 106 ? -19.062 0.19 7.785 1 97.25 106 ARG A C 1
ATOM 844 O O . ARG A 1 106 ? -19.469 -0.745 8.477 1 97.25 106 ARG A O 1
ATOM 851 N N . SER A 1 107 ? -17.906 0.746 7.898 1 96.69 107 SER A N 1
ATOM 852 C CA . SER A 1 107 ? -16.984 0.271 8.93 1 96.69 107 SER A CA 1
ATOM 853 C C . SER A 1 107 ? -17.594 0.431 10.32 1 96.69 107 SER A C 1
ATOM 855 O O . SER A 1 107 ? -17.5 -0.472 11.156 1 96.69 107 SER A O 1
ATOM 857 N N . TYR A 1 108 ? -18.188 1.562 10.562 1 94.69 108 TYR A N 1
ATOM 858 C CA . TYR A 1 108 ? -18.812 1.815 11.859 1 94.69 108 TYR A CA 1
ATOM 859 C C . TYR A 1 108 ? -19.969 0.846 12.102 1 94.69 108 TYR A C 1
ATOM 861 O O . TYR A 1 108 ? -20.141 0.356 13.219 1 94.69 108 TYR A O 1
ATOM 869 N N . ALA A 1 109 ? -20.672 0.522 11.078 1 93.12 109 ALA A N 1
ATOM 870 C CA . ALA A 1 109 ? -21.828 -0.374 11.188 1 93.12 109 ALA A CA 1
ATOM 871 C C . ALA A 1 109 ? -21.375 -1.807 11.469 1 93.12 109 ALA A C 1
ATOM 873 O O . ALA A 1 109 ? -22.109 -2.582 12.086 1 93.12 109 ALA A O 1
ATOM 874 N N . GLU A 1 110 ? -20.203 -2.152 11.031 1 92.12 110 GLU A N 1
ATOM 875 C CA . GLU A 1 110 ? -19.672 -3.508 11.156 1 92.12 110 GLU A CA 1
ATOM 876 C C . GLU A 1 110 ? -19.062 -3.742 12.539 1 92.12 110 GLU A C 1
ATOM 878 O O . GLU A 1 110 ? -18.781 -4.883 12.914 1 92.12 110 GLU A O 1
ATOM 883 N N . GLU A 1 111 ? -18.906 -2.648 13.242 1 88.94 111 GLU A N 1
ATOM 884 C CA . GLU A 1 111 ? -18.297 -2.791 14.562 1 88.94 111 GLU A CA 1
ATOM 885 C C . GLU A 1 111 ? -19.219 -3.572 15.5 1 88.94 111 GLU A C 1
ATOM 887 O O . GLU A 1 111 ? -20.406 -3.295 15.586 1 88.94 111 GLU A O 1
ATOM 892 N N . LEU A 1 112 ? -18.688 -4.594 16.078 1 84.81 112 LEU A N 1
ATOM 893 C CA . LEU A 1 112 ? -19.453 -5.426 17 1 84.81 112 LEU A CA 1
ATOM 894 C C . LEU A 1 112 ? -19.875 -4.629 18.234 1 84.81 112 LEU A C 1
ATOM 896 O O . LEU A 1 112 ? -21.016 -4.777 18.703 1 84.81 112 LEU A O 1
ATOM 900 N N . ALA A 1 113 ? -19 -3.812 18.703 1 81.38 113 ALA A N 1
ATOM 901 C CA . ALA A 1 113 ? -19.297 -2.902 19.812 1 81.38 113 ALA A CA 1
ATOM 902 C C . ALA A 1 113 ? -19.203 -1.447 19.359 1 81.38 113 ALA A C 1
ATOM 904 O O . ALA A 1 113 ? -18.109 -0.873 19.297 1 81.38 113 ALA A O 1
ATOM 905 N N . PRO A 1 114 ? -20.391 -0.951 19.078 1 76.31 114 PRO A N 1
ATOM 906 C CA . PRO A 1 114 ? -20.375 0.427 18.578 1 76.31 114 PRO A CA 1
ATOM 907 C C . PRO A 1 114 ? -19.812 1.418 19.609 1 76.31 114 PRO A C 1
ATOM 909 O O . PRO A 1 114 ? -20.156 1.351 20.781 1 76.31 114 PRO A O 1
ATOM 912 N N . ARG A 1 115 ? -18.812 2.01 19.188 1 77.75 115 ARG A N 1
ATOM 913 C CA . ARG A 1 115 ? -18.25 3.074 20 1 77.75 115 ARG A CA 1
ATOM 914 C C . ARG A 1 115 ? -18.828 4.43 19.625 1 77.75 115 ARG A C 1
ATOM 916 O O . ARG A 1 115 ? -19.016 4.727 18.438 1 77.75 115 ARG A O 1
ATOM 923 N N . GLU A 1 116 ? -19.234 5.066 20.703 1 84.19 116 GLU A N 1
ATOM 924 C CA . GLU A 1 116 ? -19.672 6.438 20.453 1 84.19 116 GLU A CA 1
ATOM 925 C C . GLU A 1 116 ? -18.484 7.32 20.047 1 84.19 116 GLU A C 1
ATOM 927 O O . GLU A 1 116 ? -17.422 7.254 20.656 1 84.19 116 GLU A O 1
ATOM 932 N N . ARG A 1 117 ? -18.625 7.938 18.875 1 88.75 117 ARG A N 1
ATOM 933 C CA . ARG A 1 117 ? -17.625 8.883 18.391 1 88.75 117 ARG A CA 1
ATOM 934 C C . ARG A 1 117 ? -18.203 10.289 18.281 1 88.75 117 ARG A C 1
ATOM 936 O O . ARG A 1 117 ? -19.297 10.477 17.734 1 88.75 117 ARG A O 1
ATOM 943 N N . THR A 1 118 ? -17.453 11.148 18.906 1 93 118 THR A N 1
ATOM 944 C CA . THR A 1 118 ? -17.859 12.539 18.75 1 93 118 THR A CA 1
ATOM 945 C C . THR A 1 118 ? -17.719 12.992 17.297 1 93 118 THR A C 1
ATOM 947 O O . THR A 1 118 ? -16.984 12.367 16.531 1 93 118 THR A O 1
ATOM 950 N N . GLU A 1 119 ? -18.391 14.008 17.031 1 93.25 119 GLU A N 1
ATOM 951 C CA . GLU A 1 119 ? -18.281 14.578 15.695 1 93.25 119 GLU A CA 1
ATOM 952 C C . GLU A 1 119 ? -16.859 15.016 15.398 1 93.25 119 GLU A C 1
ATOM 954 O O . GLU A 1 119 ? -16.391 14.898 14.266 1 93.25 119 GLU A O 1
ATOM 959 N N . GLU A 1 120 ? -16.203 15.453 16.406 1 94.5 120 GLU A N 1
ATOM 960 C CA . GLU A 1 120 ? -14.82 15.883 16.25 1 94.5 120 GLU A CA 1
ATOM 961 C C . GLU A 1 120 ? -13.914 14.711 15.898 1 94.5 120 GLU A C 1
ATOM 963 O O . GLU A 1 120 ? -13.039 14.828 15.039 1 94.5 120 GLU A O 1
ATOM 968 N N . LEU A 1 121 ? -14.148 13.633 16.547 1 95.31 121 LEU A N 1
ATOM 969 C CA . LEU A 1 121 ? -13.352 12.438 16.297 1 95.31 121 LEU A CA 1
ATOM 970 C C . LEU A 1 121 ? -13.617 11.898 14.891 1 95.31 121 LEU A C 1
ATOM 972 O O . LEU A 1 121 ? -12.68 11.523 14.18 1 95.31 121 LEU A O 1
ATOM 976 N N . LYS A 1 122 ? -14.875 11.883 14.516 1 95.56 122 LYS A N 1
ATOM 977 C CA . LYS A 1 122 ? -15.234 11.43 13.18 1 95.56 122 LYS A CA 1
ATOM 978 C C . LYS A 1 122 ? -14.578 12.297 12.109 1 95.56 122 LYS A C 1
ATOM 980 O O . LYS A 1 122 ? -14.102 11.789 11.094 1 95.56 122 LYS A O 1
ATOM 985 N N . ALA A 1 123 ? -14.523 13.562 12.359 1 96.19 123 ALA A N 1
ATOM 986 C CA . ALA A 1 123 ? -13.914 14.5 11.422 1 96.19 123 ALA A CA 1
ATOM 987 C C . ALA A 1 123 ? -12.414 14.266 11.305 1 96.19 123 ALA A C 1
ATOM 989 O O . ALA A 1 123 ? -11.844 14.352 10.211 1 96.19 123 ALA A O 1
ATOM 990 N N . GLU A 1 124 ? -11.812 14 12.367 1 96.94 124 GLU A N 1
ATOM 991 C CA . GLU A 1 124 ? -10.375 13.719 12.367 1 96.94 124 GLU A CA 1
ATOM 992 C C . GLU A 1 124 ? -10.062 12.438 11.602 1 96.94 124 GLU A C 1
ATOM 994 O O . GLU A 1 124 ? -9.109 12.391 10.828 1 96.94 124 GLU A O 1
ATOM 999 N N . ILE A 1 125 ? -10.914 11.438 11.859 1 97.5 125 ILE A N 1
ATOM 1000 C CA . ILE A 1 125 ? -10.742 10.172 11.164 1 97.5 125 ILE A CA 1
ATOM 1001 C C . ILE A 1 125 ? -10.906 10.375 9.656 1 97.5 125 ILE A C 1
ATOM 1003 O O . ILE A 1 125 ? -10.062 9.938 8.867 1 97.5 125 ILE A O 1
ATOM 1007 N N . LEU A 1 126 ? -11.945 11.102 9.312 1 98.31 126 LEU A N 1
ATOM 1008 C CA . LEU A 1 126 ? -12.18 11.367 7.902 1 98.31 126 LEU A CA 1
ATOM 1009 C C . LEU A 1 126 ? -11.008 12.117 7.285 1 98.31 126 LEU A C 1
ATOM 1011 O O . LEU A 1 126 ? -10.547 11.773 6.195 1 98.31 126 LEU A O 1
ATOM 1015 N N . SER A 1 127 ? -10.539 13.086 7.961 1 98.06 127 SER A N 1
ATOM 1016 C CA . SER A 1 127 ? -9.445 13.906 7.453 1 98.06 127 SER A CA 1
ATOM 1017 C C . SER A 1 127 ? -8.188 13.062 7.23 1 98.06 127 SER A C 1
ATOM 1019 O O . SER A 1 127 ? -7.516 13.211 6.207 1 98.06 127 SER A O 1
ATOM 1021 N N . SER A 1 128 ? -7.871 12.195 8.117 1 98.38 128 SER A N 1
ATOM 1022 C CA . SER A 1 128 ? -6.707 11.328 7.984 1 98.38 128 SER A CA 1
ATOM 1023 C C . SER A 1 128 ? -6.859 10.375 6.805 1 98.38 128 SER A C 1
ATOM 1025 O O . SER A 1 128 ? -5.906 10.148 6.055 1 98.38 128 SER A O 1
ATOM 1027 N N . CYS A 1 129 ? -8.023 9.875 6.656 1 98.75 129 CYS A N 1
ATOM 1028 C CA . CYS A 1 129 ? -8.281 8.914 5.59 1 98.75 129 CYS A CA 1
ATOM 1029 C C . CYS A 1 129 ? -8.25 9.594 4.227 1 98.75 129 CYS A C 1
ATOM 1031 O O . CYS A 1 129 ? -7.871 8.984 3.227 1 98.75 129 CYS A O 1
ATOM 1033 N N . MET A 1 130 ? -8.562 10.891 4.219 1 98.62 130 MET A N 1
ATOM 1034 C CA . MET A 1 130 ? -8.734 11.617 2.965 1 98.62 130 MET A CA 1
ATOM 1035 C C . MET A 1 130 ? -7.395 12.133 2.441 1 98.62 130 MET A C 1
ATOM 1037 O O . MET A 1 130 ? -7.289 12.531 1.28 1 98.62 130 MET A O 1
ATOM 1041 N N . TYR A 1 131 ? -6.465 12.195 3.369 1 98.19 131 TYR A N 1
ATOM 1042 C CA . TYR A 1 131 ? -5.176 12.68 2.891 1 98.19 131 TYR A CA 1
ATOM 1043 C C . TYR A 1 131 ? -4.734 11.922 1.643 1 98.19 131 TYR A C 1
ATOM 1045 O O . TYR A 1 131 ? -4.816 10.695 1.594 1 98.19 131 TYR A O 1
ATOM 1053 N N . PRO A 1 132 ? -4.246 12.586 0.561 1 97.75 132 PRO A N 1
ATOM 1054 C CA . PRO A 1 132 ? -3.73 13.953 0.482 1 97.75 132 PRO A CA 1
ATOM 1055 C C . PRO A 1 132 ? -4.801 14.961 0.071 1 97.75 132 PRO A C 1
ATOM 1057 O O . PRO A 1 132 ? -4.512 16.156 -0.058 1 97.75 132 PRO A O 1
ATOM 1060 N N . PHE A 1 133 ? -6.02 14.562 -0.068 1 98.12 133 PHE A N 1
ATOM 1061 C CA . PHE A 1 133 ? -7.074 15.508 -0.419 1 98.12 133 PHE A CA 1
ATOM 1062 C C . PHE A 1 133 ? -7.609 16.203 0.823 1 98.12 133 PHE A C 1
ATOM 1064 O O . PHE A 1 133 ? -7.828 15.57 1.856 1 98.12 133 PHE A O 1
ATOM 1071 N N . PRO A 1 134 ? -7.848 17.484 0.719 1 96.94 134 PRO A N 1
ATOM 1072 C CA . PRO A 1 134 ? -8.547 18.172 1.817 1 96.94 134 PRO A CA 1
ATOM 1073 C C . PRO A 1 134 ? -10.031 17.828 1.872 1 96.94 134 PRO A C 1
ATOM 1075 O O . PRO A 1 134 ? -10.625 17.484 0.848 1 96.94 134 PRO A O 1
ATOM 1078 N N . VAL A 1 135 ? -10.516 17.906 3.047 1 95.25 135 VAL A N 1
ATOM 1079 C CA . VAL A 1 135 ? -11.953 17.734 3.225 1 95.25 135 VAL A CA 1
ATOM 1080 C C . VAL A 1 135 ? -12.664 19.078 3.082 1 95.25 135 VAL A C 1
ATOM 1082 O O . VAL A 1 135 ? -12.18 20.094 3.566 1 95.25 135 VAL A O 1
ATOM 1085 N N . LYS A 1 136 ? -13.82 19.109 2.369 1 84.25 136 LYS A N 1
ATOM 1086 C CA . LYS A 1 136 ? -14.594 20.328 2.189 1 84.25 136 LYS A CA 1
ATOM 1087 C C . LYS A 1 136 ? -15.117 20.844 3.527 1 84.25 136 LYS A C 1
ATOM 1089 O O . LYS A 1 136 ? -15.375 20.062 4.445 1 84.25 136 LYS A O 1
ATOM 1094 N N . MET B 1 1 ? 40.625 28.266 -74.438 1 24.8 1 MET B N 1
ATOM 1095 C CA . MET B 1 1 ? 41.438 28.375 -73.25 1 24.8 1 MET B CA 1
ATOM 1096 C C . MET B 1 1 ? 40.562 28.672 -72 1 24.8 1 MET B C 1
ATOM 1098 O O . MET B 1 1 ? 41.062 29.016 -70.938 1 24.8 1 MET B O 1
ATOM 1102 N N . ASN B 1 2 ? 39.25 28.906 -72.25 1 24.94 2 ASN B N 1
ATOM 1103 C CA . ASN B 1 2 ? 38.312 29.516 -71.375 1 24.94 2 ASN B CA 1
ATOM 1104 C C . ASN B 1 2 ? 38.062 28.641 -70.125 1 24.94 2 ASN B C 1
ATOM 1106 O O . ASN B 1 2 ? 37.562 27.531 -70.25 1 24.94 2 ASN B O 1
ATOM 1110 N N . LYS B 1 3 ? 39 28.875 -69.125 1 24.45 3 LYS B N 1
ATOM 1111 C CA . LYS B 1 3 ? 39.312 28.266 -67.812 1 24.45 3 LYS B CA 1
ATOM 1112 C C . LYS B 1 3 ? 38.125 28.359 -66.875 1 24.45 3 LYS B C 1
ATOM 1114 O O . LYS B 1 3 ? 37.875 29.422 -66.25 1 24.45 3 LYS B O 1
ATOM 1119 N N . TYR B 1 4 ? 36.938 27.953 -67.312 1 29.62 4 TYR B N 1
ATOM 1120 C CA . TYR B 1 4 ? 35.75 28.016 -66.5 1 29.62 4 TYR B CA 1
ATOM 1121 C C . TYR B 1 4 ? 35.969 27.359 -65.125 1 29.62 4 TYR B C 1
ATOM 1123 O O . TYR B 1 4 ? 36.281 26.172 -65.062 1 29.62 4 TYR B O 1
ATOM 1131 N N . ASP B 1 5 ? 36.719 28.172 -64.25 1 27.94 5 ASP B N 1
ATOM 1132 C CA . ASP B 1 5 ? 37.094 27.859 -62.906 1 27.94 5 ASP B CA 1
ATOM 1133 C C . ASP B 1 5 ? 35.906 27.406 -62.062 1 27.94 5 ASP B C 1
ATOM 1135 O O . ASP B 1 5 ? 34.938 28.156 -61.906 1 27.94 5 ASP B O 1
ATOM 1139 N N . ASP B 1 6 ? 35.5 26.141 -62.219 1 28.97 6 ASP B N 1
ATOM 1140 C CA . ASP B 1 6 ? 34.438 25.438 -61.562 1 28.97 6 ASP B CA 1
ATOM 1141 C C . ASP B 1 6 ? 34.531 25.562 -60.031 1 28.97 6 ASP B C 1
ATOM 1143 O O . ASP B 1 6 ? 35.531 25.141 -59.438 1 28.97 6 ASP B O 1
ATOM 1147 N N . PRO B 1 7 ? 34.281 26.859 -59.531 1 30.34 7 PRO B N 1
ATOM 1148 C CA . PRO B 1 7 ? 34.469 27.016 -58.094 1 30.34 7 PRO B CA 1
ATOM 1149 C C . PRO B 1 7 ? 33.719 25.953 -57.281 1 30.34 7 PRO B C 1
ATOM 1151 O O . PRO B 1 7 ? 32.469 25.938 -57.25 1 30.34 7 PRO B O 1
ATOM 1154 N N . SER B 1 8 ? 34.031 24.656 -57.469 1 27.28 8 SER B N 1
ATOM 1155 C CA . SER B 1 8 ? 33.438 23.547 -56.781 1 27.28 8 SER B CA 1
ATOM 1156 C C . SER B 1 8 ? 33.562 23.703 -55.25 1 27.28 8 SER B C 1
ATOM 1158 O O . SER B 1 8 ? 33.688 22.719 -54.531 1 27.28 8 SER B O 1
ATOM 1160 N N . SER B 1 9 ? 33.938 24.938 -54.812 1 28.2 9 SER B N 1
ATOM 1161 C CA . SER B 1 9 ? 34.312 24.875 -53.406 1 28.2 9 SER B CA 1
ATOM 1162 C C . SER B 1 9 ? 33.188 24.266 -52.562 1 28.2 9 SER B C 1
ATOM 1164 O O . SER B 1 9 ? 32.094 24.844 -52.469 1 28.2 9 SER B O 1
ATOM 1166 N N . ARG B 1 10 ? 33.188 22.922 -52.5 1 25.42 10 ARG B N 1
ATOM 1167 C CA . ARG B 1 10 ? 32.438 22.047 -51.594 1 25.42 10 ARG B CA 1
ATOM 1168 C C . ARG B 1 10 ? 32.469 22.531 -50.156 1 25.42 10 ARG B C 1
ATOM 1170 O O . ARG B 1 10 ? 33.562 22.641 -49.594 1 25.42 10 ARG B O 1
ATOM 1177 N N . GLU B 1 11 ? 31.672 23.562 -49.844 1 27.08 11 GLU B N 1
ATOM 1178 C CA . GLU B 1 11 ? 31.406 23.953 -48.469 1 27.08 11 GLU B CA 1
ATOM 1179 C C . GLU B 1 11 ? 31.188 22.734 -47.594 1 27.08 11 GLU B C 1
ATOM 1181 O O . GLU B 1 11 ? 30.281 21.938 -47.844 1 27.08 11 GLU B O 1
ATOM 1186 N N . HIS B 1 12 ? 32.281 22 -47.25 1 26.5 12 HIS B N 1
ATOM 1187 C CA . HIS B 1 12 ? 32.281 21 -46.188 1 26.5 12 HIS B CA 1
ATOM 1188 C C . HIS B 1 12 ? 31.5 21.5 -44.969 1 26.5 12 HIS B C 1
ATOM 1190 O O . HIS B 1 12 ? 31.891 22.484 -44.312 1 26.5 12 HIS B O 1
ATOM 1196 N N . GLU B 1 13 ? 30.203 21.5 -45.094 1 24.97 13 GLU B N 1
ATOM 1197 C CA . GLU B 1 13 ? 29.391 21.781 -43.906 1 24.97 13 GLU B CA 1
ATOM 1198 C C . GLU B 1 13 ? 29.922 21.031 -42.688 1 24.97 13 GLU B C 1
ATOM 1200 O O . GLU B 1 13 ? 30.203 19.828 -42.75 1 24.97 13 GLU B O 1
ATOM 1205 N N . ALA B 1 14 ? 30.688 21.672 -41.812 1 24.62 14 ALA B N 1
ATOM 1206 C CA . ALA B 1 14 ? 31.078 21.312 -40.438 1 24.62 14 ALA B CA 1
ATOM 1207 C C . ALA B 1 14 ? 29.922 20.656 -39.688 1 24.62 14 ALA B C 1
ATOM 1209 O O . ALA B 1 14 ? 28.922 21.312 -39.375 1 24.62 14 ALA B O 1
ATOM 1210 N N . TYR B 1 15 ? 29.469 19.484 -40.062 1 24.75 15 TYR B N 1
ATOM 1211 C CA . TYR B 1 15 ? 28.609 18.75 -39.156 1 24.75 15 TYR B CA 1
ATOM 1212 C C . TYR B 1 15 ? 29.172 18.734 -37.75 1 24.75 15 TYR B C 1
ATOM 1214 O O . TYR B 1 15 ? 30.219 18.141 -37.5 1 24.75 15 TYR B O 1
ATOM 1222 N N . GLU B 1 16 ? 29.297 19.953 -37.156 1 26.23 16 GLU B N 1
ATOM 1223 C CA . GLU B 1 16 ? 29.625 19.953 -35.719 1 26.23 16 GLU B CA 1
ATOM 1224 C C . GLU B 1 16 ? 28.969 18.766 -35 1 26.23 16 GLU B C 1
ATOM 1226 O O . GLU B 1 16 ? 27.766 18.547 -35.125 1 26.23 16 GLU B O 1
ATOM 1231 N N . ASN B 1 17 ? 29.672 17.734 -34.875 1 26.94 17 ASN B N 1
ATOM 1232 C CA . ASN B 1 17 ? 29.516 16.672 -33.875 1 26.94 17 ASN B CA 1
ATOM 1233 C C . ASN B 1 17 ? 29.031 17.25 -32.531 1 26.94 17 ASN B C 1
ATOM 1235 O O . ASN B 1 17 ? 29.828 17.828 -31.797 1 26.94 17 ASN B O 1
ATOM 1239 N N . THR B 1 18 ? 27.953 18.016 -32.625 1 29.25 18 THR B N 1
ATOM 1240 C CA . THR B 1 18 ? 27.453 18.312 -31.281 1 29.25 18 THR B CA 1
ATOM 1241 C C . THR B 1 18 ? 27.531 17.078 -30.391 1 29.25 18 THR B C 1
ATOM 1243 O O . THR B 1 18 ? 26.969 16.031 -30.719 1 29.25 18 THR B O 1
ATOM 1246 N N . ASP B 1 19 ? 28.609 16.781 -29.734 1 29.91 19 ASP B N 1
ATOM 1247 C CA . ASP B 1 19 ? 28.797 15.922 -28.578 1 29.91 19 ASP B CA 1
ATOM 1248 C C . ASP B 1 19 ? 27.5 15.812 -27.766 1 29.91 19 ASP B C 1
ATOM 1250 O O . ASP B 1 19 ? 27 16.812 -27.234 1 29.91 19 ASP B O 1
ATOM 1254 N N . GLN B 1 20 ? 26.516 15.055 -28.312 1 30.02 20 GLN B N 1
ATOM 1255 C CA . GLN B 1 20 ? 25.438 14.539 -27.484 1 30.02 20 GLN B CA 1
ATOM 1256 C C . GLN B 1 20 ? 25.938 14.156 -26.094 1 30.02 20 GLN B C 1
ATOM 1258 O O . GLN B 1 20 ? 26.625 13.133 -25.938 1 30.02 20 GLN B O 1
ATOM 1263 N N . SER B 1 21 ? 26.672 14.953 -25.422 1 32.09 21 SER B N 1
ATOM 1264 C CA . SER B 1 21 ? 26.766 14.664 -24 1 32.09 21 SER B CA 1
ATOM 1265 C C . SER B 1 21 ? 25.531 13.906 -23.5 1 32.09 21 SER B C 1
ATOM 1267 O O . SER B 1 21 ? 24.391 14.336 -23.734 1 32.09 21 SER B O 1
ATOM 1269 N N . ASN B 1 22 ? 25.469 12.562 -23.531 1 30.39 22 ASN B N 1
ATOM 1270 C CA . ASN B 1 22 ? 24.594 11.586 -22.891 1 30.39 22 ASN B CA 1
ATOM 1271 C C . ASN B 1 22 ? 23.984 12.133 -21.609 1 30.39 22 ASN B C 1
ATOM 1273 O O . ASN B 1 22 ? 24.656 12.195 -20.578 1 30.39 22 ASN B O 1
ATOM 1277 N N . ALA B 1 23 ? 23.328 13.188 -21.516 1 32.97 23 ALA B N 1
ATOM 1278 C CA . ALA B 1 23 ? 22.391 13.359 -20.422 1 32.97 23 ALA B CA 1
ATOM 1279 C C . ALA B 1 23 ? 21.797 12.023 -20 1 32.97 23 ALA B C 1
ATOM 1281 O O . ALA B 1 23 ? 20.938 11.469 -20.688 1 32.97 23 ALA B O 1
ATOM 1282 N N . GLU B 1 24 ? 22.25 10.914 -19.828 1 39.59 24 GLU B N 1
ATOM 1283 C CA . GLU B 1 24 ? 21.938 9.711 -19.062 1 39.59 24 GLU B CA 1
ATOM 1284 C C . GLU B 1 24 ? 20.719 9.945 -18.172 1 39.59 24 GLU B C 1
ATOM 1286 O O . GLU B 1 24 ? 20.844 10.539 -17.094 1 39.59 24 GLU B O 1
ATOM 1291 N N . SER B 1 25 ? 19.547 10.297 -18.406 1 41.28 25 SER B N 1
ATOM 1292 C CA . SER B 1 25 ? 18.234 10.945 -18.266 1 41.28 25 SER B CA 1
ATOM 1293 C C . SER B 1 25 ? 17.5 10.453 -17.031 1 41.28 25 SER B C 1
ATOM 1295 O O . SER B 1 25 ? 17.781 9.352 -16.547 1 41.28 25 SER B O 1
ATOM 1297 N N . GLY B 1 26 ? 16.484 11.273 -16.281 1 48.53 26 GLY B N 1
ATOM 1298 C CA . GLY B 1 26 ? 15.742 11.508 -15.055 1 48.53 26 GLY B CA 1
ATOM 1299 C C . GLY B 1 26 ? 14.938 10.297 -14.609 1 48.53 26 GLY B C 1
ATOM 1300 O O . GLY B 1 26 ? 14.484 10.234 -13.461 1 48.53 26 GLY B O 1
ATOM 1301 N N . GLU B 1 27 ? 14.414 9.594 -15.516 1 54.84 27 GLU B N 1
ATOM 1302 C CA . GLU B 1 27 ? 13.516 8.516 -15.102 1 54.84 27 GLU B CA 1
ATOM 1303 C C . GLU B 1 27 ? 14.266 7.457 -14.297 1 54.84 27 GLU B C 1
ATOM 1305 O O . GLU B 1 27 ? 13.703 6.844 -13.391 1 54.84 27 GLU B O 1
ATOM 1310 N N . HIS B 1 28 ? 15.508 7.172 -14.531 1 64.81 28 HIS B N 1
ATOM 1311 C CA . HIS B 1 28 ? 16.266 6.145 -13.82 1 64.81 28 HIS B CA 1
ATOM 1312 C C . HIS B 1 28 ? 17.016 6.738 -12.633 1 64.81 28 HIS B C 1
ATOM 1314 O O . HIS B 1 28 ? 17.688 6.012 -11.898 1 64.81 28 HIS B O 1
ATOM 1320 N N . ALA B 1 29 ? 16.859 8.031 -12.562 1 81.12 29 ALA B N 1
ATOM 1321 C CA . ALA B 1 29 ? 17.484 8.664 -11.414 1 81.12 29 ALA B CA 1
ATOM 1322 C C . ALA B 1 29 ? 16.812 8.242 -10.109 1 81.12 29 ALA B C 1
ATOM 1324 O O . ALA B 1 29 ? 15.594 8.078 -10.07 1 81.12 29 ALA B O 1
ATOM 1325 N N . VAL B 1 30 ? 17.609 7.801 -9.188 1 92.12 30 VAL B N 1
ATOM 1326 C CA . VAL B 1 30 ? 17.094 7.406 -7.883 1 92.12 30 VAL B CA 1
ATOM 1327 C C . VAL B 1 30 ? 17.141 8.602 -6.93 1 92.12 30 VAL B C 1
ATOM 1329 O O . VAL B 1 30 ? 18.031 9.445 -7.023 1 92.12 30 VAL B O 1
ATOM 1332 N N . LYS B 1 31 ? 16.141 8.766 -6.188 1 95.06 31 LYS B N 1
ATOM 1333 C CA . LYS B 1 31 ? 16.031 9.781 -5.148 1 95.06 31 LYS B CA 1
ATOM 1334 C C . LYS B 1 31 ? 15.898 9.141 -3.766 1 95.06 31 LYS B C 1
ATOM 1336 O O . LYS B 1 31 ? 15.203 8.141 -3.605 1 95.06 31 LYS B O 1
ATOM 1341 N N . PRO B 1 32 ? 16.547 9.742 -2.832 1 96.62 32 PRO B N 1
ATOM 1342 C CA . PRO B 1 32 ? 16.359 9.234 -1.473 1 96.62 32 PRO B CA 1
ATOM 1343 C C . PRO B 1 32 ? 15.047 9.703 -0.838 1 96.62 32 PRO B C 1
ATOM 1345 O O . PRO B 1 32 ? 14.68 10.875 -0.979 1 96.62 32 PRO B O 1
ATOM 1348 N N . VAL B 1 33 ? 14.359 8.836 -0.23 1 98 33 VAL B N 1
ATOM 1349 C CA . VAL B 1 33 ? 13.25 9.125 0.674 1 98 33 VAL B CA 1
ATOM 1350 C C . VAL B 1 33 ? 13.625 8.727 2.1 1 98 33 VAL B C 1
ATOM 1352 O O . VAL B 1 33 ? 13.93 7.559 2.365 1 98 33 VAL B O 1
ATOM 1355 N N . TYR B 1 34 ? 13.594 9.719 3.031 1 97.88 34 TYR B N 1
ATOM 1356 C CA . TYR B 1 34 ? 14.023 9.453 4.398 1 97.88 34 TYR B CA 1
ATOM 1357 C C . TYR B 1 34 ? 12.859 8.992 5.262 1 97.88 34 TYR B C 1
ATOM 1359 O O . TYR B 1 34 ? 11.898 9.742 5.469 1 97.88 34 TYR B O 1
ATOM 1367 N N . LEU B 1 35 ? 12.992 7.777 5.801 1 98.31 35 LEU B N 1
ATOM 1368 C CA . LEU B 1 35 ? 11.891 7.164 6.535 1 98.31 35 LEU B CA 1
ATOM 1369 C C . LEU B 1 35 ? 12.312 6.809 7.957 1 98.31 35 LEU B C 1
ATOM 1371 O O . LEU B 1 35 ? 13.438 6.355 8.18 1 98.31 35 LEU B O 1
ATOM 1375 N N . THR B 1 36 ? 11.398 7.008 8.875 1 98.06 36 THR B N 1
ATOM 1376 C CA . THR B 1 36 ? 11.594 6.484 10.219 1 98.06 36 THR B CA 1
ATOM 1377 C C . THR B 1 36 ? 11.297 4.988 10.266 1 98.06 36 THR B C 1
ATOM 1379 O O . THR B 1 36 ? 10.734 4.434 9.32 1 98.06 36 THR B O 1
ATOM 1382 N N . GLN B 1 37 ? 11.703 4.375 11.344 1 97.75 37 GLN B N 1
ATOM 1383 C CA . GLN B 1 37 ? 11.398 2.959 11.508 1 97.75 37 GLN B CA 1
ATOM 1384 C C . GLN B 1 37 ? 9.891 2.715 11.508 1 97.75 37 GLN B C 1
ATOM 1386 O O . GLN B 1 37 ? 9.422 1.715 10.961 1 97.75 37 GLN B O 1
ATOM 1391 N N . GLY B 1 38 ? 9.156 3.586 12.117 1 98.06 38 GLY B N 1
ATOM 1392 C CA . GLY B 1 38 ? 7.703 3.477 12.102 1 98.06 38 GLY B CA 1
ATOM 1393 C C . GLY B 1 38 ? 7.117 3.529 10.711 1 98.06 38 GLY B C 1
ATOM 1394 O O . GLY B 1 38 ? 6.211 2.76 10.375 1 98.06 38 GLY B O 1
ATOM 1395 N N . GLU B 1 39 ? 7.594 4.418 9.93 1 98.69 39 GLU B N 1
ATOM 1396 C CA . GLU B 1 39 ? 7.137 4.547 8.555 1 98.69 39 GLU B CA 1
ATOM 1397 C C . GLU B 1 39 ? 7.5 3.312 7.73 1 98.69 39 GLU B C 1
ATOM 1399 O O . GLU B 1 39 ? 6.703 2.848 6.914 1 98.69 39 GLU B O 1
ATOM 1404 N N . ILE B 1 40 ? 8.648 2.803 7.938 1 98.38 40 ILE B N 1
ATOM 1405 C CA . ILE B 1 40 ? 9.094 1.579 7.281 1 98.38 40 ILE B CA 1
ATOM 1406 C C . ILE B 1 40 ? 8.148 0.433 7.629 1 98.38 40 ILE B C 1
ATOM 1408 O O . ILE B 1 40 ? 7.684 -0.287 6.742 1 98.38 40 ILE B O 1
ATOM 1412 N N . ASN B 1 41 ? 7.836 0.347 8.836 1 97.88 41 ASN B N 1
ATOM 1413 C CA . ASN B 1 41 ? 6.922 -0.699 9.281 1 97.88 41 ASN B CA 1
ATOM 1414 C C . ASN B 1 41 ? 5.535 -0.525 8.664 1 97.88 41 ASN B C 1
ATOM 1416 O O . ASN B 1 41 ? 4.93 -1.495 8.203 1 97.88 41 ASN B O 1
ATOM 1420 N N . ALA B 1 42 ? 5.051 0.652 8.688 1 98.44 42 ALA B N 1
ATOM 1421 C CA . ALA B 1 42 ? 3.725 0.938 8.148 1 98.44 42 ALA B CA 1
ATOM 1422 C C . ALA B 1 42 ? 3.656 0.606 6.66 1 98.44 42 ALA B C 1
ATOM 1424 O O . ALA B 1 42 ? 2.676 0.022 6.191 1 98.44 42 ALA B O 1
ATOM 1425 N N . LEU B 1 43 ? 4.684 0.974 6.008 1 98.56 43 LEU B N 1
ATOM 1426 C CA . LEU B 1 43 ? 4.73 0.729 4.57 1 98.56 43 LEU B CA 1
ATOM 1427 C C . LEU B 1 43 ? 4.766 -0.767 4.273 1 98.56 43 LEU B C 1
ATOM 1429 O O . LEU B 1 43 ? 4.039 -1.248 3.4 1 98.56 43 LEU B O 1
ATOM 1433 N N . GLN B 1 44 ? 5.562 -1.469 5 1 98.31 44 GLN B N 1
ATOM 1434 C CA . GLN B 1 44 ? 5.613 -2.916 4.824 1 98.31 44 GLN B CA 1
ATOM 1435 C C . GLN B 1 44 ? 4.25 -3.551 5.086 1 98.31 44 GLN B C 1
ATOM 1437 O O . GLN B 1 44 ? 3.787 -4.383 4.301 1 98.31 44 GLN B O 1
ATOM 1442 N N . LYS B 1 45 ? 3.656 -3.135 6.078 1 98.25 45 LYS B N 1
ATOM 1443 C CA . LYS B 1 45 ? 2.357 -3.695 6.434 1 98.25 45 LYS B CA 1
ATOM 1444 C C . LYS B 1 45 ? 1.312 -3.379 5.367 1 98.25 45 LYS B C 1
ATOM 1446 O O . LYS B 1 45 ? 0.477 -4.227 5.039 1 98.25 45 LYS B O 1
ATOM 1451 N N . ALA B 1 46 ? 1.354 -2.221 4.852 1 98.75 46 ALA B N 1
ATOM 1452 C CA . ALA B 1 46 ? 0.406 -1.829 3.809 1 98.75 46 ALA B CA 1
ATOM 1453 C C . ALA B 1 46 ? 0.575 -2.689 2.561 1 98.75 46 ALA B C 1
ATOM 1455 O O . ALA B 1 46 ? -0.409 -3.166 1.989 1 98.75 46 ALA B O 1
ATOM 1456 N N . ILE B 1 47 ? 1.812 -2.859 2.16 1 98.69 47 ILE B N 1
ATOM 1457 C CA . ILE B 1 47 ? 2.072 -3.664 0.973 1 98.69 47 ILE B CA 1
ATOM 1458 C C . ILE B 1 47 ? 1.677 -5.117 1.236 1 98.69 47 ILE B C 1
ATOM 1460 O O . ILE B 1 47 ? 1.07 -5.766 0.381 1 98.69 47 ILE B O 1
ATOM 1464 N N . MET B 1 48 ? 1.955 -5.637 2.416 1 98 48 MET B N 1
ATOM 1465 C CA . MET B 1 48 ? 1.586 -7.004 2.768 1 98 48 MET B CA 1
ATOM 1466 C C . MET B 1 48 ? 0.07 -7.172 2.771 1 98 48 MET B C 1
ATOM 1468 O O . MET B 1 48 ? -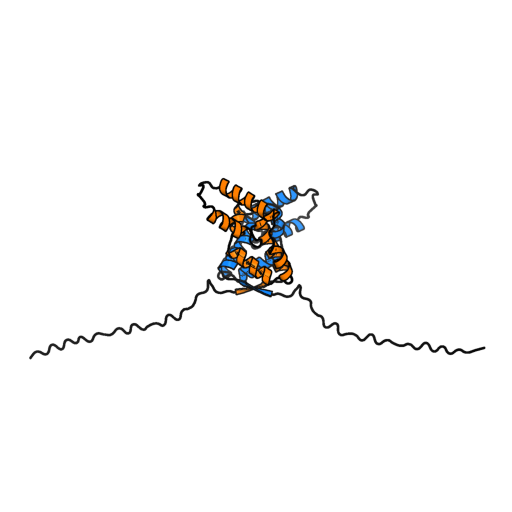0.442 -8.219 2.371 1 98 48 MET B O 1
ATOM 1472 N N . PHE B 1 49 ? -0.64 -6.191 3.229 1 98.75 49 PHE B N 1
ATOM 1473 C CA . PHE B 1 49 ? -2.098 -6.234 3.201 1 98.75 49 PHE B CA 1
ATOM 1474 C C . PHE B 1 49 ? -2.607 -6.359 1.771 1 98.75 49 PHE B C 1
ATOM 1476 O O . PHE B 1 49 ? -3.469 -7.195 1.484 1 98.75 49 PHE B O 1
ATOM 1483 N N . LEU B 1 50 ? -2.092 -5.562 0.868 1 98.62 50 LEU B N 1
ATOM 1484 C CA . LEU B 1 50 ? -2.502 -5.598 -0.532 1 98.62 50 LEU B CA 1
ATOM 1485 C C . LEU B 1 50 ? -2.268 -6.98 -1.13 1 98.62 50 LEU B C 1
ATOM 1487 O O . LEU B 1 50 ? -3.035 -7.43 -1.984 1 98.62 50 LEU B O 1
ATOM 1491 N N . LYS B 1 51 ? -1.256 -7.59 -0.658 1 98.56 51 LYS B N 1
ATOM 1492 C CA . LYS B 1 51 ? -0.861 -8.875 -1.232 1 98.56 51 LYS B CA 1
ATOM 1493 C C . LYS B 1 51 ? -1.646 -10.023 -0.604 1 98.56 51 LYS B C 1
ATOM 1495 O O . LYS B 1 51 ? -2.264 -10.82 -1.313 1 98.56 51 LYS B O 1
ATOM 1500 N N . PHE B 1 52 ? -1.812 -10.016 0.718 1 98.56 52 PHE B N 1
ATOM 1501 C CA . PHE B 1 52 ? -2.15 -11.289 1.346 1 98.56 52 PHE B CA 1
ATOM 1502 C C . PHE B 1 52 ? -3.381 -11.141 2.232 1 98.56 52 PHE B C 1
ATOM 1504 O O . PHE B 1 52 ? -3.77 -12.086 2.924 1 98.56 52 PHE B O 1
ATOM 1511 N N . GLU B 1 53 ? -4.004 -10.039 2.248 1 98 53 GLU B N 1
ATOM 1512 C CA . GLU B 1 53 ? -5.191 -9.867 3.078 1 98 53 GLU B CA 1
ATOM 1513 C C . GLU B 1 53 ? -6.332 -9.242 2.281 1 98 53 GLU B C 1
ATOM 1515 O O . GLU B 1 53 ? -7.504 -9.57 2.496 1 98 53 GLU B O 1
ATOM 1520 N N . CYS B 1 54 ? -6.074 -8.359 1.405 1 98.25 54 CYS B N 1
ATOM 1521 C CA . CYS B 1 54 ? -7.102 -7.734 0.578 1 98.25 54 CYS B CA 1
ATOM 1522 C C . CYS B 1 54 ? -7.727 -8.75 -0.372 1 98.25 54 CYS B C 1
ATOM 1524 O O . CYS B 1 54 ? -7.043 -9.305 -1.234 1 98.25 54 CYS B O 1
ATOM 1526 N N . GLU B 1 55 ? -9 -8.914 -0.308 1 97.69 55 GLU B N 1
ATOM 1527 C CA . GLU B 1 55 ? -9.703 -9.938 -1.081 1 97.69 55 GLU B CA 1
ATOM 1528 C C . GLU B 1 55 ? -10.031 -9.43 -2.482 1 97.69 55 GLU B C 1
ATOM 1530 O O . GLU B 1 55 ? -10.258 -10.227 -3.396 1 97.69 55 GL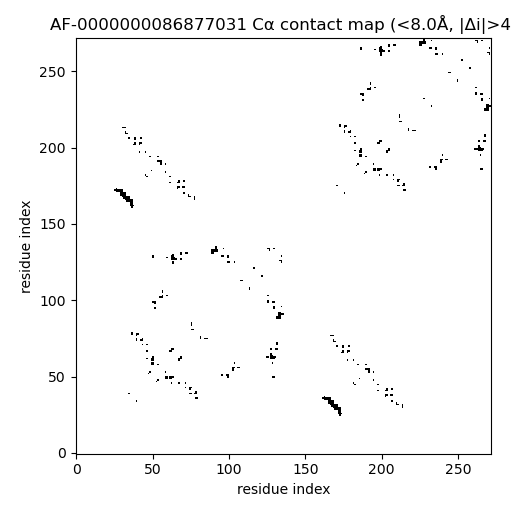U B O 1
ATOM 1535 N N . GLU B 1 56 ? -10.07 -8.188 -2.604 1 97.75 56 GLU B N 1
ATOM 1536 C CA . GLU B 1 56 ? -10.422 -7.633 -3.91 1 97.75 56 GLU B CA 1
ATOM 1537 C C . GLU B 1 56 ? -9.383 -8.008 -4.961 1 97.75 56 GLU B C 1
ATOM 1539 O O . GLU B 1 56 ? -8.18 -7.805 -4.762 1 97.75 56 GLU B O 1
ATOM 1544 N N . THR B 1 57 ? -9.859 -8.414 -6.09 1 97.75 57 THR B N 1
ATOM 1545 C CA . THR B 1 57 ? -8.938 -8.883 -7.117 1 97.75 57 THR B CA 1
ATOM 1546 C C . THR B 1 57 ? -8.211 -7.711 -7.773 1 97.75 57 THR B C 1
ATOM 1548 O O . THR B 1 57 ? -7.105 -7.875 -8.297 1 97.75 57 THR B O 1
ATOM 1551 N N . ASP B 1 58 ? -8.773 -6.508 -7.695 1 96.94 58 ASP B N 1
ATOM 1552 C CA . ASP B 1 58 ? -8.125 -5.328 -8.266 1 96.94 58 ASP B CA 1
ATOM 1553 C C . ASP B 1 58 ? -6.781 -5.062 -7.59 1 96.94 58 ASP B C 1
ATOM 1555 O O . ASP B 1 58 ? -5.895 -4.445 -8.188 1 96.94 58 ASP B O 1
ATOM 1559 N N . SER B 1 59 ? -6.59 -5.535 -6.391 1 98.44 59 SER B N 1
ATOM 1560 C CA . SER B 1 59 ? -5.336 -5.301 -5.684 1 98.44 59 SER B CA 1
ATOM 1561 C C . SER B 1 59 ? -4.199 -6.113 -6.293 1 98.44 59 SER B C 1
ATOM 1563 O O . SER B 1 59 ? -3.025 -5.855 -6.012 1 98.44 59 SER B O 1
ATOM 1565 N N . LEU B 1 60 ? -4.523 -7.09 -7.145 1 98.44 60 LEU B N 1
ATOM 1566 C CA . LEU B 1 60 ? -3.512 -7.918 -7.793 1 98.44 60 LEU B CA 1
ATOM 1567 C C . LEU B 1 60 ? -2.588 -7.07 -8.656 1 98.44 60 LEU B C 1
ATOM 1569 O O . LEU B 1 60 ? -1.414 -7.406 -8.836 1 98.44 60 LEU B O 1
ATOM 1573 N N . LEU B 1 61 ? -3.139 -5.949 -9.148 1 97.62 61 LEU B N 1
ATOM 1574 C CA . LEU B 1 61 ? -2.326 -5 -9.906 1 97.62 61 LEU B CA 1
ATOM 1575 C C . LEU B 1 61 ? -1.132 -4.531 -9.078 1 97.62 61 LEU B C 1
ATOM 1577 O O . LEU B 1 61 ? -0.052 -4.289 -9.625 1 97.62 61 LEU B O 1
ATOM 1581 N N . TYR B 1 62 ? -1.246 -4.492 -7.82 1 98.56 62 TYR B N 1
ATOM 1582 C CA . TYR B 1 62 ? -0.206 -4.02 -6.914 1 98.56 62 TYR B CA 1
ATOM 1583 C C . TYR B 1 62 ? 0.563 -5.191 -6.312 1 98.56 62 TYR B C 1
ATOM 1585 O O . TYR B 1 62 ? 1.789 -5.141 -6.188 1 98.56 62 TYR B O 1
ATOM 1593 N N . ALA B 1 63 ? -0.153 -6.227 -6.02 1 98.5 63 ALA B N 1
ATOM 1594 C CA . ALA B 1 63 ? 0.465 -7.402 -5.418 1 98.5 63 ALA B CA 1
ATOM 1595 C C . ALA B 1 63 ? 1.54 -7.988 -6.332 1 98.5 63 ALA B C 1
ATOM 1597 O O . ALA B 1 63 ? 2.574 -8.461 -5.859 1 98.5 63 ALA B O 1
ATOM 1598 N N . GLY B 1 64 ? 1.295 -7.957 -7.613 1 98.44 64 GLY B N 1
ATOM 1599 C CA . GLY B 1 64 ? 2.219 -8.531 -8.578 1 98.44 64 GLY B CA 1
ATOM 1600 C C . GLY B 1 64 ? 3.131 -7.508 -9.219 1 98.44 64 GLY B C 1
ATOM 1601 O O . GLY B 1 64 ? 3.846 -7.812 -10.172 1 98.44 64 GLY B O 1
ATOM 1602 N N . SER B 1 65 ? 3.121 -6.312 -8.727 1 98.62 65 SER B N 1
ATOM 1603 C CA . SER B 1 65 ? 3.883 -5.227 -9.344 1 98.62 65 SER B CA 1
ATOM 1604 C C . SER B 1 65 ? 5.379 -5.387 -9.078 1 98.62 65 SER B C 1
ATOM 1606 O O . SER B 1 65 ? 5.82 -5.336 -7.93 1 98.62 65 SER B O 1
ATOM 1608 N N . PRO B 1 66 ? 6.125 -5.477 -10.148 1 98.44 66 PRO B N 1
ATOM 1609 C CA . PRO B 1 66 ? 7.57 -5.562 -9.938 1 98.44 66 PRO B CA 1
ATOM 1610 C C . PRO B 1 66 ? 8.148 -4.324 -9.25 1 98.44 66 PRO B C 1
ATOM 1612 O O . PRO B 1 66 ? 9.086 -4.43 -8.469 1 98.44 66 PRO B O 1
ATOM 1615 N N . LEU B 1 67 ? 7.621 -3.238 -9.539 1 98.62 67 LEU B N 1
ATOM 1616 C CA . LEU B 1 67 ? 8.094 -1.995 -8.938 1 98.62 67 LEU B CA 1
ATOM 1617 C C . LEU B 1 67 ? 7.773 -1.961 -7.445 1 98.62 67 LEU B C 1
ATOM 1619 O O . LEU B 1 67 ? 8.609 -1.551 -6.637 1 98.62 67 LEU B O 1
ATOM 1623 N N . LEU B 1 68 ? 6.602 -2.426 -7.043 1 98.81 68 LEU B N 1
ATOM 1624 C CA . LEU B 1 68 ? 6.262 -2.469 -5.625 1 98.81 68 LEU B CA 1
ATOM 1625 C C . LEU B 1 68 ? 7.07 -3.539 -4.902 1 98.81 68 LEU B C 1
ATOM 1627 O O . LEU B 1 68 ? 7.43 -3.371 -3.734 1 98.81 68 LEU B O 1
ATOM 1631 N N . ASN B 1 69 ? 7.332 -4.648 -5.617 1 98.69 69 ASN B N 1
ATOM 1632 C CA . ASN B 1 69 ? 8.219 -5.652 -5.043 1 98.69 69 ASN B CA 1
ATOM 1633 C C . ASN B 1 69 ? 9.617 -5.086 -4.785 1 98.69 69 ASN B C 1
ATOM 1635 O O . ASN B 1 69 ? 10.227 -5.375 -3.754 1 98.69 69 ASN B O 1
ATOM 1639 N N . SER B 1 70 ? 10.039 -4.324 -5.707 1 98.56 70 SER B N 1
ATOM 1640 C CA . SER B 1 70 ? 11.32 -3.645 -5.539 1 98.56 70 SER B CA 1
ATOM 1641 C C . SER B 1 70 ? 11.289 -2.691 -4.348 1 98.56 70 SER B C 1
ATOM 1643 O O . SER B 1 70 ? 12.219 -2.66 -3.545 1 98.56 70 SER B O 1
ATOM 1645 N N . VAL B 1 71 ? 10.25 -1.927 -4.238 1 98.62 71 VAL B N 1
ATOM 1646 C CA . VAL B 1 71 ? 10.078 -1.036 -3.094 1 98.62 71 VAL B CA 1
ATOM 1647 C C . VAL B 1 71 ? 10.102 -1.848 -1.799 1 98.62 71 VAL B C 1
ATOM 1649 O O . VAL B 1 71 ? 10.789 -1.484 -0.842 1 98.62 71 VAL B O 1
ATOM 1652 N N . LEU B 1 72 ? 9.359 -2.893 -1.776 1 98.56 72 LEU B N 1
ATOM 1653 C CA . LEU B 1 72 ? 9.289 -3.729 -0.583 1 98.56 72 LEU B CA 1
ATOM 1654 C C . LEU B 1 72 ? 10.672 -4.242 -0.2 1 98.56 72 LEU B C 1
ATOM 1656 O O . LEU B 1 72 ? 11.031 -4.242 0.979 1 98.56 72 LEU B O 1
ATOM 1660 N N . LYS B 1 73 ? 11.406 -4.668 -1.146 1 98.06 73 LYS B N 1
ATOM 1661 C CA . LYS B 1 73 ? 12.766 -5.137 -0.884 1 98.06 73 LYS B CA 1
ATOM 1662 C C . LYS B 1 73 ? 13.617 -4.035 -0.256 1 98.06 73 LYS B C 1
ATOM 1664 O O . LYS B 1 73 ? 14.297 -4.266 0.745 1 98.06 73 LYS B O 1
ATOM 1669 N N . LYS B 1 74 ? 13.594 -2.949 -0.828 1 97.94 74 LYS B N 1
ATOM 1670 C CA . LYS B 1 74 ? 14.406 -1.828 -0.363 1 97.94 74 LYS B CA 1
ATOM 1671 C C . LYS B 1 74 ? 13.992 -1.399 1.044 1 97.94 74 LYS B C 1
ATOM 1673 O O . LYS B 1 74 ? 14.852 -1.095 1.878 1 97.94 74 LYS B O 1
ATOM 1678 N N . VAL B 1 75 ? 12.719 -1.369 1.271 1 98.06 75 VAL B N 1
ATOM 1679 C CA . VAL B 1 75 ? 12.203 -0.985 2.58 1 98.06 75 VAL B CA 1
ATOM 1680 C C . VAL B 1 75 ? 12.586 -2.039 3.617 1 98.06 75 VAL B C 1
ATOM 1682 O O . VAL B 1 75 ? 12.953 -1.706 4.746 1 98.06 75 VAL B O 1
ATOM 1685 N N . ARG B 1 76 ? 12.484 -3.221 3.281 1 96.94 76 ARG B N 1
ATOM 1686 C CA . ARG B 1 76 ? 12.898 -4.301 4.168 1 96.94 76 ARG B CA 1
ATOM 1687 C C . ARG B 1 76 ? 14.383 -4.199 4.504 1 96.94 76 ARG B C 1
ATOM 1689 O O . ARG B 1 76 ? 14.781 -4.418 5.648 1 96.94 76 ARG B O 1
ATOM 1696 N N . ASP B 1 77 ? 15.156 -3.893 3.523 1 96.25 77 ASP B N 1
ATOM 1697 C CA . ASP B 1 77 ? 16.594 -3.773 3.729 1 96.25 77 ASP B CA 1
ATOM 1698 C C . ASP B 1 77 ? 16.922 -2.617 4.672 1 96.25 77 ASP B C 1
ATOM 1700 O O . ASP B 1 77 ? 17.938 -2.648 5.371 1 96.25 77 ASP B O 1
ATOM 1704 N N . ALA B 1 78 ? 16.078 -1.61 4.66 1 96.5 78 ALA B N 1
ATOM 1705 C CA . ALA B 1 78 ? 16.297 -0.435 5.5 1 96.5 78 ALA B CA 1
ATOM 1706 C C . ALA B 1 78 ? 15.766 -0.664 6.914 1 96.5 78 ALA B C 1
ATOM 1708 O O . ALA B 1 78 ? 16.047 0.111 7.828 1 96.5 78 ALA B O 1
ATOM 1709 N N . ASP B 1 79 ? 15 -1.697 7.117 1 96.25 79 ASP B N 1
ATOM 1710 C CA . ASP B 1 79 ? 14.375 -2.027 8.391 1 96.25 79 ASP B CA 1
ATOM 1711 C C . ASP B 1 79 ? 15.43 -2.379 9.445 1 96.25 79 ASP B C 1
ATOM 1713 O O . ASP B 1 79 ? 16.391 -3.088 9.148 1 96.25 79 ASP B O 1
ATOM 1717 N N . ALA B 1 80 ? 15.242 -1.859 10.641 1 93.31 80 ALA B N 1
ATOM 1718 C CA . ALA B 1 80 ? 16.156 -2.137 11.742 1 93.31 80 ALA B CA 1
ATOM 1719 C C . ALA B 1 80 ? 16.219 -3.631 12.047 1 93.31 80 ALA B C 1
ATOM 1721 O O . ALA B 1 80 ? 17.219 -4.125 12.57 1 93.31 80 ALA B O 1
ATOM 1722 N N . PHE B 1 81 ? 15.18 -4.332 11.672 1 94.06 81 PHE B N 1
ATOM 1723 C CA . PHE B 1 81 ? 15.102 -5.766 11.914 1 94.06 81 PHE B CA 1
ATOM 1724 C C . PHE B 1 81 ? 15.125 -6.539 10.594 1 94.06 81 PHE B C 1
ATOM 1726 O O . PHE B 1 81 ? 14.461 -7.566 10.461 1 94.06 81 PHE B O 1
ATOM 1733 N N . ALA B 1 82 ? 15.836 -6.039 9.703 1 93.25 82 ALA B N 1
ATOM 1734 C CA . ALA B 1 82 ? 15.875 -6.574 8.344 1 93.25 82 ALA B CA 1
ATOM 1735 C C . ALA B 1 82 ? 16.234 -8.062 8.352 1 93.25 82 ALA B C 1
ATOM 1737 O O . ALA B 1 82 ? 15.609 -8.852 7.633 1 93.25 82 ALA B O 1
ATOM 1738 N N . GLU B 1 83 ? 17.172 -8.438 9.141 1 93.25 83 GLU B N 1
ATOM 1739 C CA . GLU B 1 83 ? 17.625 -9.828 9.148 1 93.25 83 GLU B CA 1
ATOM 1740 C C . GLU B 1 83 ? 16.516 -10.766 9.609 1 93.25 83 GLU B C 1
ATOM 1742 O O . GLU B 1 83 ? 16.344 -11.859 9.062 1 93.25 83 GLU B O 1
ATOM 1747 N N . TYR B 1 84 ? 15.789 -10.328 10.539 1 92.25 84 TYR B N 1
ATOM 1748 C CA . TYR B 1 84 ? 14.672 -11.125 11.016 1 92.25 84 TYR B CA 1
ATOM 1749 C C . TYR B 1 84 ? 13.594 -11.258 9.945 1 92.25 84 TYR B C 1
ATOM 1751 O O . TYR B 1 84 ? 13.094 -12.359 9.695 1 92.25 84 TYR B O 1
ATOM 1759 N N . ALA B 1 85 ? 13.297 -10.148 9.359 1 91.12 85 ALA B N 1
ATOM 1760 C CA . ALA B 1 85 ? 12.289 -10.156 8.305 1 91.12 85 ALA B CA 1
ATOM 1761 C C . ALA B 1 85 ? 12.711 -11.047 7.141 1 91.12 85 ALA B C 1
ATOM 1763 O O . ALA B 1 85 ? 11.898 -11.797 6.598 1 91.12 85 ALA B O 1
ATOM 1764 N N . LYS B 1 86 ? 13.938 -11.023 6.777 1 92.88 86 LYS B N 1
ATOM 1765 C CA . LYS B 1 86 ? 14.461 -11.828 5.676 1 92.88 86 LYS B CA 1
ATOM 1766 C C . LYS B 1 86 ? 14.383 -13.32 6 1 92.88 86 LYS B C 1
ATOM 1768 O O . LYS B 1 86 ? 14.023 -14.125 5.141 1 92.88 86 LYS B O 1
ATOM 1773 N N . ASP B 1 87 ? 14.695 -13.633 7.176 1 93.75 87 ASP B N 1
ATOM 1774 C CA . ASP B 1 87 ? 14.602 -15.023 7.594 1 93.75 87 ASP B CA 1
ATOM 1775 C C . ASP B 1 87 ? 13.164 -15.523 7.535 1 93.75 87 ASP B C 1
ATOM 1777 O O . ASP B 1 87 ? 12.891 -16.609 7.016 1 9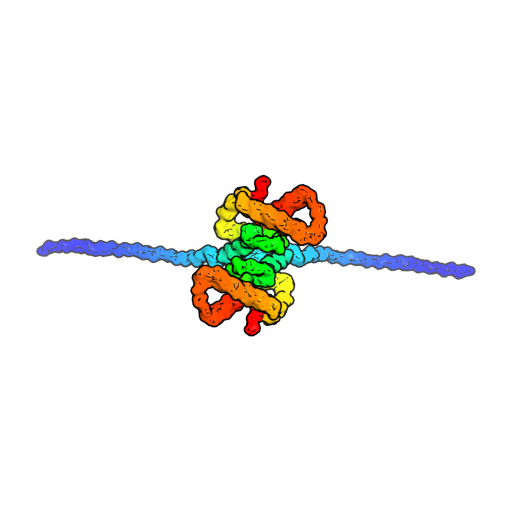3.75 87 ASP B O 1
ATOM 1781 N N . PHE B 1 88 ? 12.297 -14.711 8.008 1 93.56 88 PHE B N 1
ATOM 1782 C CA . PHE B 1 88 ? 10.875 -15.055 7.996 1 93.56 88 PHE B CA 1
ATOM 1783 C C . PHE B 1 88 ? 10.375 -15.242 6.57 1 93.56 88 PHE B C 1
ATOM 1785 O O . PHE B 1 88 ? 9.641 -16.188 6.289 1 93.56 88 PHE B O 1
ATOM 1792 N N . HIS B 1 89 ? 10.836 -14.375 5.691 1 95.06 89 HIS B N 1
ATOM 1793 C CA . HIS B 1 89 ? 10.328 -14.375 4.324 1 95.06 89 HIS B CA 1
ATOM 1794 C C . HIS B 1 89 ? 11.094 -15.367 3.455 1 95.06 89 HIS B C 1
ATOM 1796 O O . HIS B 1 89 ? 10.766 -15.555 2.279 1 95.06 89 HIS B O 1
ATOM 1802 N N . SER B 1 90 ? 12.047 -15.992 4.008 1 94 90 SER B N 1
ATOM 1803 C CA . SER B 1 90 ? 12.828 -16.953 3.234 1 94 90 SER B CA 1
ATOM 1804 C C . SER B 1 90 ? 12.117 -18.297 3.143 1 94 90 SER B C 1
ATOM 1806 O O . SER B 1 90 ? 12.484 -19.156 2.33 1 94 90 SER B O 1
ATOM 1808 N N . ARG B 1 91 ? 11.07 -18.453 3.902 1 95.06 91 ARG B N 1
ATOM 1809 C CA . ARG B 1 91 ? 10.328 -19.703 3.928 1 95.06 91 ARG B CA 1
ATOM 1810 C C . ARG B 1 91 ? 8.953 -19.547 3.291 1 95.06 91 ARG B C 1
ATOM 1812 O O . ARG B 1 91 ? 8.312 -18.5 3.447 1 95.06 91 ARG B O 1
ATOM 1819 N N . PRO B 1 92 ? 8.594 -20.688 2.715 1 95.88 92 PRO B N 1
ATOM 1820 C CA . PRO B 1 92 ? 7.23 -20.641 2.172 1 95.88 92 PRO B CA 1
ATOM 1821 C C . PRO B 1 92 ? 6.172 -20.422 3.254 1 95.88 92 PRO B C 1
ATOM 1823 O O . PRO B 1 92 ? 6.332 -20.906 4.379 1 95.88 92 PRO B O 1
ATOM 1826 N N . ASN B 1 93 ? 5.207 -19.703 2.859 1 97 93 ASN B N 1
ATOM 1827 C CA . ASN B 1 93 ? 4.027 -19.5 3.695 1 97 93 ASN B CA 1
ATOM 1828 C C . ASN B 1 93 ? 2.781 -20.109 3.068 1 97 93 ASN B C 1
ATOM 1830 O O . ASN B 1 93 ? 2.211 -19.547 2.131 1 97 93 ASN B O 1
ATOM 1834 N N . GLU B 1 94 ? 2.355 -21.172 3.609 1 96.94 94 GLU B N 1
ATOM 1835 C CA . GLU B 1 94 ? 1.284 -21.969 3.016 1 96.94 94 GLU B CA 1
ATOM 1836 C C . GLU B 1 94 ? -0.031 -21.188 2.996 1 96.94 94 GLU B C 1
ATOM 1838 O O . GLU B 1 94 ? -0.788 -21.266 2.025 1 96.94 94 GLU B O 1
ATOM 1843 N N . HIS B 1 95 ? -0.314 -20.5 4.008 1 97.69 95 HIS B N 1
ATOM 1844 C CA . HIS B 1 95 ? -1.549 -19.734 4.082 1 97.69 95 HIS B CA 1
ATOM 1845 C C . HIS B 1 95 ? -1.563 -18.609 3.049 1 97.69 95 HIS B C 1
ATOM 1847 O O . HIS B 1 95 ? -2.555 -18.422 2.338 1 97.69 95 HIS B O 1
ATOM 1853 N N . ALA B 1 96 ? -0.48 -17.906 2.959 1 98 96 ALA B N 1
ATOM 1854 C CA . ALA B 1 96 ? -0.363 -16.844 1.976 1 98 96 ALA B CA 1
ATOM 1855 C C . ALA B 1 96 ? -0.501 -17.375 0.556 1 98 96 ALA B C 1
ATOM 1857 O O . ALA B 1 96 ? -1.156 -16.766 -0.288 1 98 96 ALA B O 1
ATOM 1858 N N . GLU B 1 97 ? 0.112 -18.531 0.347 1 98.38 97 GLU B N 1
ATOM 1859 C CA . GLU B 1 97 ? 0.056 -19.094 -0.997 1 98.38 97 GLU B CA 1
ATOM 1860 C C . GLU B 1 97 ? -1.357 -19.547 -1.345 1 98.38 97 GLU B C 1
ATOM 1862 O O . GLU B 1 97 ? -1.829 -19.328 -2.463 1 98.38 97 GLU B O 1
ATOM 1867 N N . ALA B 1 98 ? -2.004 -20.172 -0.442 1 98.38 98 ALA B N 1
ATOM 1868 C CA . ALA B 1 98 ? -3.385 -20.578 -0.684 1 98.38 98 ALA B CA 1
ATOM 1869 C C . ALA B 1 98 ? -4.273 -19.375 -0.966 1 98.38 98 ALA B C 1
ATOM 1871 O O . ALA B 1 98 ? -5.094 -19.391 -1.888 1 98.38 98 ALA B O 1
ATOM 1872 N N . PHE B 1 99 ? -4.129 -18.391 -0.213 1 98.69 99 PHE B N 1
ATOM 1873 C CA . PHE B 1 99 ? -4.875 -17.156 -0.385 1 98.69 99 PHE B CA 1
ATOM 1874 C C . PHE B 1 99 ? -4.652 -16.578 -1.776 1 98.69 99 PHE B C 1
ATOM 1876 O O . PHE B 1 99 ? -5.605 -16.234 -2.475 1 98.69 99 PHE B O 1
ATOM 1883 N N . MET B 1 100 ? -3.395 -16.469 -2.146 1 98.75 100 MET B N 1
ATOM 1884 C CA . MET B 1 100 ? -3.035 -15.836 -3.414 1 98.75 100 MET B CA 1
ATOM 1885 C C . MET B 1 100 ? -3.529 -16.672 -4.594 1 98.75 100 MET B C 1
ATOM 1887 O O . MET B 1 100 ? -4.047 -16.125 -5.57 1 98.75 100 MET B O 1
ATOM 1891 N N . ARG B 1 101 ? -3.414 -17.953 -4.512 1 98.38 101 ARG B N 1
ATOM 1892 C CA . ARG B 1 101 ? -3.889 -18.812 -5.59 1 98.38 101 ARG B CA 1
ATOM 1893 C C . ARG B 1 101 ? -5.395 -18.688 -5.777 1 98.38 101 ARG B C 1
ATOM 1895 O O . ARG B 1 101 ? -5.883 -18.594 -6.906 1 98.38 101 ARG B O 1
ATOM 1902 N N . ALA B 1 102 ? -6.07 -18.656 -4.676 1 98.5 102 ALA B N 1
ATOM 1903 C CA . ALA B 1 102 ? -7.52 -18.484 -4.754 1 98.5 102 ALA B CA 1
ATOM 1904 C C . ALA B 1 102 ? -7.887 -17.141 -5.379 1 98.5 102 ALA B C 1
ATOM 1906 O O . ALA B 1 102 ? -8.797 -17.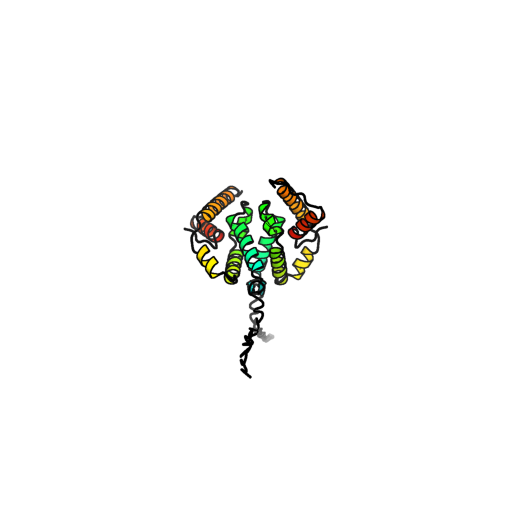062 -6.207 1 98.5 102 ALA B O 1
ATOM 1907 N N . LYS B 1 103 ? -7.246 -16.172 -4.969 1 98.44 103 LYS B N 1
ATOM 1908 C CA . LYS B 1 103 ? -7.5 -14.836 -5.48 1 98.44 103 LYS B CA 1
ATOM 1909 C C . LYS B 1 103 ? -7.215 -14.758 -6.98 1 98.44 103 LYS B C 1
ATOM 1911 O O . LYS B 1 103 ? -7.988 -14.156 -7.734 1 98.44 103 LYS B O 1
ATOM 1916 N N . LEU B 1 104 ? -6.129 -15.273 -7.426 1 97.94 104 LEU B N 1
ATOM 1917 C CA . LEU B 1 104 ? -5.777 -15.297 -8.844 1 97.94 104 LEU B CA 1
ATOM 1918 C C . LEU B 1 104 ? -6.816 -16.062 -9.648 1 97.94 104 LEU B C 1
ATOM 1920 O O . LEU B 1 104 ? -7.215 -15.633 -10.734 1 97.94 104 LEU B O 1
ATOM 1924 N N . GLU B 1 105 ? -7.215 -17.156 -9.094 1 96.38 105 GLU B N 1
ATOM 1925 C CA . GLU B 1 105 ? -8.234 -17.938 -9.789 1 96.38 105 GLU B CA 1
ATOM 1926 C C . GLU B 1 105 ? -9.523 -17.141 -9.961 1 96.38 105 GLU B C 1
ATOM 1928 O O . GLU B 1 105 ? -10.133 -17.156 -11.031 1 96.38 105 GLU B O 1
ATOM 1933 N N . ARG B 1 106 ? -9.914 -16.453 -8.914 1 97.25 106 ARG B N 1
ATOM 1934 C CA . ARG B 1 106 ? -11.086 -15.586 -9.023 1 97.25 106 ARG B CA 1
ATOM 1935 C C . ARG B 1 106 ? -10.867 -14.492 -10.07 1 97.25 106 ARG B C 1
ATOM 1937 O O . ARG B 1 106 ? -11.773 -14.188 -10.852 1 97.25 106 ARG B O 1
ATOM 1944 N N . SER B 1 107 ? -9.719 -13.953 -10.031 1 96.69 107 SER B N 1
ATOM 1945 C CA . SER B 1 107 ? -9.398 -12.898 -10.984 1 96.69 107 SER B CA 1
ATOM 1946 C C . SER B 1 107 ? -9.5 -13.398 -12.422 1 96.69 107 SER B C 1
ATOM 1948 O O . SER B 1 107 ? -10.047 -12.711 -13.289 1 96.69 107 SER B O 1
ATOM 1950 N N . TYR B 1 108 ? -8.984 -14.562 -12.672 1 94.75 108 TYR B N 1
ATOM 1951 C CA . TYR B 1 108 ? -9.047 -15.148 -14 1 94.75 108 TYR B CA 1
ATOM 1952 C C . TYR B 1 108 ? -10.492 -15.414 -14.414 1 94.75 108 TYR B C 1
ATOM 1954 O O . TYR B 1 108 ? -10.859 -15.188 -15.57 1 94.75 108 TYR B O 1
ATOM 1962 N N . ALA B 1 109 ? -11.281 -15.789 -13.5 1 93.25 109 ALA B N 1
ATOM 1963 C CA . ALA B 1 109 ? -12.68 -16.109 -13.766 1 93.25 109 ALA B CA 1
ATOM 1964 C C . ALA B 1 109 ? -13.477 -14.844 -14.078 1 93.25 109 ALA B C 1
ATOM 1966 O O . ALA B 1 109 ? -14.469 -14.891 -14.805 1 93.25 109 ALA B O 1
ATOM 1967 N N . GLU B 1 110 ? -13.039 -13.727 -13.539 1 92.19 110 GLU B N 1
ATOM 1968 C CA . GLU B 1 110 ? -13.742 -12.453 -13.68 1 92.19 110 GLU B CA 1
ATOM 1969 C C . GLU B 1 110 ? -13.406 -11.781 -15.008 1 92.19 110 GLU B C 1
ATOM 1971 O O . GLU B 1 110 ? -14.062 -10.82 -15.406 1 92.19 110 GLU B O 1
ATOM 1976 N N . GLU B 1 111 ? -12.398 -12.328 -15.625 1 88.94 111 GLU B N 1
ATOM 1977 C CA . GLU B 1 111 ? -12 -11.711 -16.891 1 88.94 111 GLU B CA 1
ATOM 1978 C C . GLU B 1 111 ? -13.07 -11.883 -17.953 1 88.94 111 GLU B C 1
ATOM 1980 O O . GLU B 1 111 ? -13.586 -12.984 -18.156 1 88.94 111 GLU B O 1
ATOM 1985 N N . LEU B 1 112 ? -13.461 -10.789 -18.547 1 85.31 112 LEU B N 1
ATOM 1986 C CA . LEU B 1 112 ? -14.484 -10.828 -19.578 1 85.31 112 LEU B CA 1
ATOM 1987 C C . LEU B 1 112 ? -14 -11.602 -20.797 1 85.31 112 LEU B C 1
ATOM 1989 O O . LEU B 1 112 ? -14.758 -12.367 -21.391 1 85.31 112 LEU B O 1
ATOM 1993 N N . ALA B 1 113 ? -12.758 -11.398 -21.125 1 82.69 113 ALA B N 1
ATOM 1994 C CA . ALA B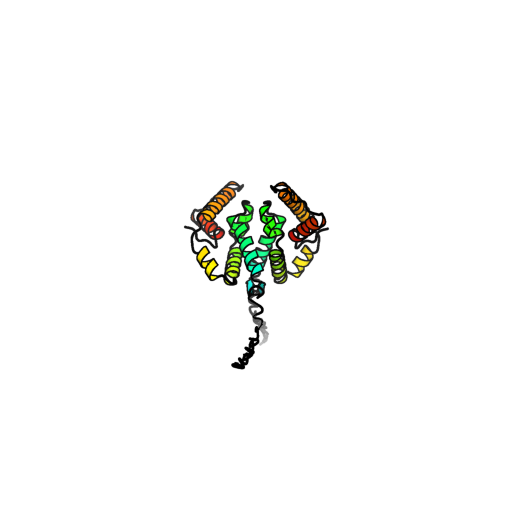 1 113 ? -12.109 -12.156 -22.203 1 82.69 113 ALA B CA 1
ATOM 1995 C C . ALA B 1 113 ? -10.992 -13.039 -21.656 1 82.69 113 ALA B C 1
ATOM 1997 O O . ALA B 1 113 ? -9.875 -12.562 -21.438 1 82.69 113 ALA B O 1
ATOM 1998 N N . PRO B 1 114 ? -11.398 -14.266 -21.484 1 76.44 114 PRO B N 1
ATOM 1999 C CA . PRO B 1 114 ? -10.375 -15.148 -20.906 1 76.44 114 PRO B CA 1
ATOM 2000 C C . PRO B 1 114 ? -9.156 -15.312 -21.812 1 76.44 114 PRO B C 1
ATOM 2002 O O . PRO B 1 114 ? -9.305 -15.508 -23.016 1 76.44 114 PRO B O 1
ATOM 2005 N N . ARG B 1 115 ? -8.18 -14.875 -21.25 1 77 115 ARG B N 1
ATOM 2006 C CA . ARG B 1 115 ? -6.914 -15.078 -21.953 1 77 115 ARG B CA 1
ATOM 2007 C C . ARG B 1 115 ? -6.277 -16.406 -21.562 1 77 115 ARG B C 1
ATOM 2009 O O . ARG B 1 115 ? -6.266 -16.781 -20.391 1 77 115 ARG B O 1
ATOM 2016 N N . GLU B 1 116 ? -5.91 -17.078 -22.609 1 84.12 116 GLU B N 1
ATOM 2017 C CA . GLU B 1 116 ? -5.148 -18.281 -22.312 1 84.12 116 GLU B CA 1
ATOM 2018 C C . GLU B 1 116 ? -3.766 -17.953 -21.766 1 84.12 116 GLU B C 1
ATOM 2020 O O . GLU B 1 116 ? -3.072 -17.078 -22.297 1 84.12 116 GLU B O 1
ATOM 2025 N N . ARG B 1 117 ? -3.49 -18.516 -20.625 1 88.94 117 ARG B N 1
ATOM 2026 C CA . ARG B 1 117 ? -2.178 -18.359 -20 1 88.94 117 ARG B CA 1
ATOM 2027 C C . ARG B 1 117 ? -1.469 -19.703 -19.875 1 88.94 117 ARG B C 1
ATOM 2029 O O . ARG B 1 117 ? -2.064 -20.688 -19.422 1 88.94 117 ARG B O 1
ATOM 2036 N N . THR B 1 118 ? -0.262 -19.656 -20.375 1 93.31 118 THR B N 1
ATOM 2037 C CA . THR B 1 118 ? 0.545 -20.844 -20.188 1 93.31 118 THR B CA 1
ATOM 2038 C C . THR B 1 118 ? 0.831 -21.078 -18.703 1 93.31 118 THR B C 1
ATOM 2040 O O . THR B 1 118 ? 0.722 -20.156 -17.891 1 93.31 118 THR B O 1
ATOM 2043 N N . GLU B 1 119 ? 1.175 -22.266 -18.453 1 93.62 119 GLU B N 1
ATOM 2044 C CA . GLU B 1 119 ? 1.54 -22.594 -17.078 1 93.62 119 GLU B CA 1
ATOM 2045 C C . GLU B 1 119 ? 2.74 -21.781 -16.609 1 93.62 119 GLU B C 1
ATOM 2047 O O . GLU B 1 119 ? 2.818 -21.391 -15.445 1 93.62 119 GLU B O 1
ATOM 2052 N N . GLU B 1 120 ? 3.594 -21.5 -17.516 1 94.75 120 GLU B N 1
ATOM 2053 C CA . GLU B 1 120 ? 4.777 -20.703 -17.203 1 94.75 120 GLU B CA 1
A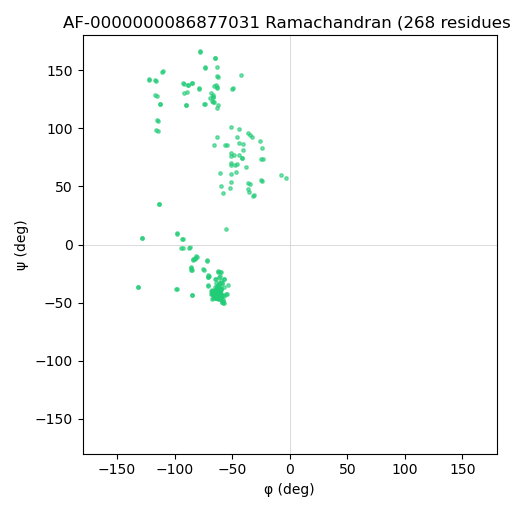TOM 2054 C C . GLU B 1 120 ? 4.398 -19.281 -16.82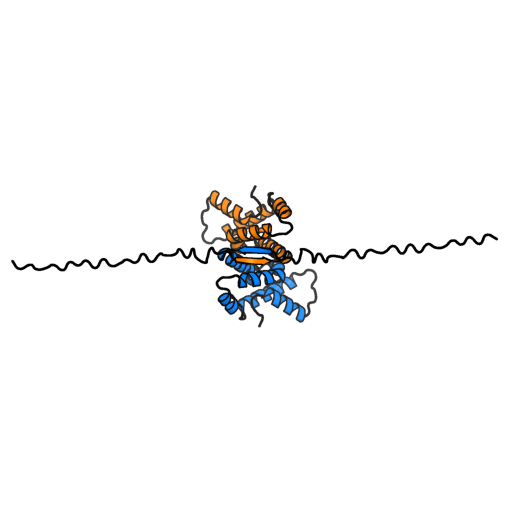8 1 94.75 120 GLU B C 1
ATOM 2056 O O . GLU B 1 120 ? 4.945 -18.719 -15.875 1 94.75 120 GLU B O 1
ATOM 2061 N N . LEU B 1 121 ? 3.488 -18.766 -17.562 1 95.44 121 LEU B N 1
ATOM 2062 C CA . LEU B 1 121 ? 3.043 -17.406 -17.281 1 95.44 121 LEU B CA 1
ATOM 2063 C C . LEU B 1 121 ? 2.311 -17.328 -15.945 1 95.44 121 LEU B C 1
ATOM 2065 O O . LEU B 1 121 ? 2.523 -16.406 -15.164 1 95.44 121 LEU B O 1
ATOM 2069 N N . LYS B 1 122 ? 1.473 -18.312 -15.719 1 95.75 122 LYS B N 1
ATOM 2070 C CA . LYS B 1 122 ? 0.757 -18.359 -14.445 1 95.75 122 LYS B CA 1
ATOM 2071 C C . LYS B 1 122 ? 1.728 -18.453 -13.273 1 95.75 122 LYS B C 1
ATOM 2073 O O . LYS B 1 122 ? 1.522 -17.812 -12.242 1 95.75 122 LYS B O 1
ATOM 2078 N N . ALA B 1 123 ? 2.762 -19.188 -13.461 1 96.38 123 ALA B N 1
ATOM 2079 C CA . ALA B 1 123 ? 3.77 -19.359 -12.414 1 96.38 123 ALA B CA 1
ATOM 2080 C C . ALA B 1 123 ? 4.512 -18.047 -12.156 1 96.38 123 ALA B C 1
ATOM 2082 O O . ALA B 1 123 ? 4.816 -17.719 -11.008 1 96.38 123 ALA B O 1
ATOM 2083 N N . GLU B 1 124 ? 4.773 -17.375 -13.156 1 96.94 124 GLU B N 1
ATOM 2084 C CA . GLU B 1 124 ? 5.449 -16.094 -13.031 1 96.94 124 GLU B CA 1
ATOM 2085 C C . GLU B 1 124 ? 4.578 -15.07 -12.305 1 96.94 124 GLU B C 1
ATOM 2087 O O . GLU B 1 124 ? 5.062 -14.336 -11.445 1 96.94 124 GLU B O 1
ATOM 2092 N N . ILE B 1 125 ? 3.309 -15.094 -12.688 1 97.5 125 ILE B N 1
ATOM 2093 C CA . ILE B 1 125 ? 2.359 -14.188 -12.047 1 97.5 125 ILE B CA 1
ATOM 2094 C C . ILE B 1 125 ? 2.266 -14.516 -10.555 1 97.5 125 ILE B C 1
ATOM 2096 O O . ILE B 1 125 ? 2.365 -13.625 -9.711 1 97.5 125 ILE B O 1
ATOM 2100 N N . LEU B 1 126 ? 2.145 -15.797 -10.289 1 98.44 126 LEU B N 1
ATOM 2101 C CA . LEU B 1 126 ? 2.057 -16.203 -8.898 1 98.44 126 LEU B CA 1
ATOM 2102 C C . LEU B 1 126 ? 3.311 -15.805 -8.125 1 98.44 126 LEU B C 1
ATOM 2104 O O . LEU B 1 126 ? 3.221 -15.273 -7.016 1 98.44 126 LEU B O 1
ATOM 2108 N N . SER B 1 127 ? 4.406 -16.016 -8.703 1 98.19 127 SER B N 1
ATOM 2109 C CA . SER B 1 127 ? 5.672 -15.703 -8.047 1 98.19 127 SER B CA 1
ATOM 2110 C C . SER B 1 127 ? 5.781 -14.211 -7.738 1 98.19 127 SER B C 1
ATOM 2112 O O . SER B 1 127 ? 6.207 -13.828 -6.648 1 98.19 127 SER B O 1
ATOM 2114 N N . SER B 1 128 ? 5.41 -13.391 -8.625 1 98.38 128 SER B N 1
ATOM 2115 C CA . SER B 1 128 ? 5.457 -11.945 -8.414 1 98.38 128 SER B CA 1
ATOM 2116 C C . SER B 1 128 ? 4.5 -11.516 -7.309 1 98.38 128 SER B C 1
ATOM 2118 O O . SER B 1 128 ? 4.844 -10.672 -6.48 1 98.38 128 SER B O 1
ATOM 2120 N N . CYS B 1 129 ? 3.371 -12.117 -7.301 1 98.75 129 CYS B N 1
ATOM 2121 C CA . CYS B 1 129 ? 2.361 -11.758 -6.312 1 98.75 129 CYS B CA 1
ATOM 2122 C C . CYS B 1 129 ? 2.764 -12.234 -4.922 1 98.75 129 CYS B C 1
ATOM 2124 O O . CYS B 1 129 ? 2.422 -11.602 -3.922 1 98.75 129 CYS B O 1
ATOM 2126 N N . MET B 1 130 ? 3.57 -13.281 -4.895 1 98.69 130 MET B N 1
ATOM 2127 C CA . MET B 1 130 ? 3.887 -13.938 -3.627 1 98.69 130 MET B CA 1
ATOM 2128 C C . MET B 1 130 ? 5.066 -13.258 -2.939 1 98.69 130 MET B C 1
ATOM 2130 O O . MET B 1 130 ? 5.316 -13.484 -1.755 1 98.69 130 MET B O 1
ATOM 2134 N N . TYR B 1 131 ? 5.805 -12.539 -3.758 1 98.19 131 TYR B N 1
ATOM 2135 C CA . TYR B 1 131 ? 6.934 -11.875 -3.121 1 98.19 131 TYR B CA 1
ATOM 2136 C C . TYR B 1 131 ? 6.488 -11.125 -1.87 1 98.19 131 TYR B C 1
ATOM 2138 O O . TYR B 1 131 ? 5.477 -10.422 -1.889 1 98.19 131 TYR B O 1
ATOM 2146 N N . PRO B 1 132 ? 7.176 -11.195 -0.712 1 97.75 132 PRO B N 1
ATOM 2147 C CA . PRO B 1 132 ? 8.547 -11.664 -0.509 1 97.75 132 PRO B CA 1
ATOM 2148 C C . PRO B 1 132 ? 8.617 -13.148 -0.159 1 97.75 132 PRO B C 1
ATOM 2150 O O . PRO B 1 132 ? 9.703 -13.688 0.063 1 97.75 132 PRO B O 1
ATOM 2153 N N . PHE B 1 133 ? 7.551 -13.852 -0.167 1 98.25 133 PHE B N 1
ATOM 2154 C CA . PHE B 1 133 ? 7.586 -15.273 0.123 1 98.25 133 PHE B CA 1
ATOM 2155 C C . PHE B 1 133 ? 7.914 -16.078 -1.132 1 98.25 133 PHE B C 1
ATOM 2157 O O . PHE B 1 133 ? 7.383 -15.797 -2.209 1 98.25 133 PHE B O 1
ATOM 2164 N N . PRO B 1 134 ? 8.742 -17.078 -0.993 1 97.06 134 PRO B N 1
ATOM 2165 C CA . PRO B 1 134 ? 8.938 -17.984 -2.121 1 97.06 134 PRO B CA 1
ATOM 2166 C C . PRO B 1 134 ? 7.742 -18.922 -2.336 1 97.06 134 PRO B C 1
ATOM 2168 O O . PRO B 1 134 ? 7.004 -19.203 -1.393 1 97.06 134 PRO B O 1
ATOM 2171 N N . VAL B 1 135 ? 7.641 -19.281 -3.562 1 95.38 135 VAL B N 1
ATOM 2172 C CA . VAL B 1 135 ? 6.617 -20.266 -3.891 1 95.38 135 VAL B CA 1
ATOM 2173 C C . VAL B 1 135 ? 7.188 -21.688 -3.74 1 95.38 135 VAL B C 1
ATOM 2175 O O . VAL B 1 135 ? 8.336 -21.938 -4.113 1 95.38 135 VAL B O 1
ATOM 2178 N N . LYS B 1 136 ? 6.395 -22.609 -3.139 1 84.31 136 LYS B N 1
ATOM 2179 C CA . LYS B 1 136 ? 6.824 -24 -2.967 1 84.31 136 LYS B CA 1
ATOM 2180 C C . LYS B 1 136 ? 7.051 -24.672 -4.316 1 84.31 136 LYS B C 1
ATOM 2182 O O . LYS B 1 136 ? 6.395 -24.328 -5.305 1 84.31 136 LYS B O 1
#